Protein AF-A0A1I0BJC9-F1 (afdb_monomer)

Organism: Thalassotalea agarivorans (NCBI:txid349064)

Mean predicted aligned error: 12.92 Å

pLDDT: mean 73.59, std 17.58, range [24.19, 94.5]

Structure (mmCIF, N/CA/C/O backbone):
data_AF-A0A1I0BJC9-F1
#
_entry.id   AF-A0A1I0BJC9-F1
#
loop_
_atom_site.group_PDB
_atom_site.id
_atom_site.type_symbol
_atom_site.label_atom_id
_atom_site.label_alt_id
_atom_site.label_comp_id
_atom_site.label_asym_id
_atom_site.label_entity_id
_atom_site.label_seq_id
_atom_site.pdbx_PDB_ins_code
_atom_site.Cartn_x
_atom_site.Cartn_y
_atom_site.Cartn_z
_atom_site.occupancy
_atom_site.B_iso_or_equiv
_atom_site.auth_seq_id
_atom_site.auth_comp_id
_atom_site.auth_asym_id
_atom_site.auth_atom_id
_atom_site.pdbx_PDB_model_num
ATOM 1 N N . MET A 1 1 ? -6.881 -0.441 -19.085 1.00 36.00 1 MET A N 1
ATOM 2 C CA . MET A 1 1 ? -6.756 0.582 -18.019 1.00 36.00 1 MET A CA 1
ATOM 3 C C . MET A 1 1 ? -8.127 0.982 -17.446 1.00 36.00 1 MET A C 1
ATOM 5 O O . MET A 1 1 ? -8.438 2.153 -17.280 1.00 36.00 1 MET A O 1
ATOM 9 N N . HIS A 1 2 ? -8.980 -0.003 -17.148 1.00 30.45 2 HIS A N 1
ATOM 10 C CA . HIS A 1 2 ? -10.302 0.184 -16.548 1.00 30.45 2 HIS A CA 1
ATOM 11 C C . HIS A 1 2 ? -10.310 -0.611 -15.248 1.00 30.45 2 HIS A C 1
ATOM 13 O O . HIS A 1 2 ?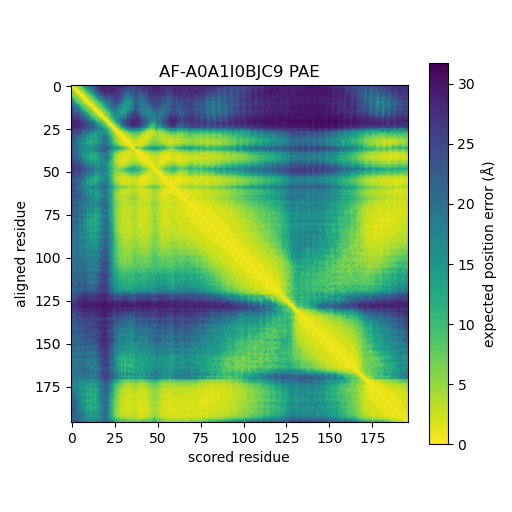 -10.479 -1.817 -15.333 1.00 30.45 2 HIS A O 1
ATOM 19 N N . LEU A 1 3 ? -10.079 0.041 -14.104 1.00 27.72 3 LEU A N 1
ATOM 20 C CA . LEU A 1 3 ? -10.492 -0.375 -12.747 1.00 27.72 3 LEU A CA 1
ATOM 21 C C . LEU A 1 3 ? -9.855 0.558 -11.701 1.00 27.72 3 LEU A C 1
ATOM 23 O O . LEU A 1 3 ? -9.163 0.141 -10.792 1.00 27.72 3 LEU A O 1
ATOM 27 N N . LEU A 1 4 ? -10.105 1.861 -11.825 1.00 25.39 4 LEU A N 1
ATOM 28 C CA . LEU A 1 4 ? -9.960 2.805 -10.710 1.00 25.39 4 LEU A CA 1
ATOM 29 C C . LEU A 1 4 ? -11.343 3.397 -10.437 1.00 25.39 4 LEU A C 1
ATOM 31 O O . LEU A 1 4 ? -11.602 4.588 -10.592 1.00 25.39 4 LEU A O 1
ATOM 35 N N . LYS A 1 5 ? -12.293 2.509 -10.121 1.00 30.64 5 LYS A N 1
ATOM 36 C CA . LYS A 1 5 ? -13.564 2.907 -9.521 1.00 30.64 5 LYS A CA 1
ATOM 37 C C . LYS A 1 5 ? -13.321 3.093 -8.029 1.00 30.64 5 LYS A C 1
ATOM 39 O O . LYS A 1 5 ? -13.309 2.134 -7.275 1.00 30.64 5 LYS A O 1
ATOM 44 N N . SER A 1 6 ? -13.158 4.355 -7.654 1.00 30.70 6 SER A N 1
ATOM 45 C CA . SER A 1 6 ? -13.821 4.954 -6.494 1.00 30.70 6 SER A CA 1
ATOM 46 C C . SER A 1 6 ? -13.870 4.115 -5.216 1.00 30.70 6 SER A C 1
ATOM 48 O O . SER A 1 6 ? -14.934 3.615 -4.870 1.00 30.70 6 SER A O 1
ATOM 50 N N . ILE A 1 7 ? -12.783 4.097 -4.446 1.00 29.20 7 ILE A N 1
ATOM 51 C CA . ILE A 1 7 ? -12.861 3.930 -2.991 1.00 29.20 7 ILE A CA 1
ATOM 52 C C . ILE A 1 7 ? -11.854 4.900 -2.361 1.00 29.20 7 ILE A C 1
ATOM 54 O O . ILE A 1 7 ? -10.692 4.585 -2.148 1.00 29.20 7 ILE A O 1
ATOM 58 N N . ALA A 1 8 ? -12.302 6.129 -2.095 1.00 24.19 8 ALA A N 1
ATOM 59 C CA . ALA A 1 8 ? -11.590 7.034 -1.200 1.00 24.19 8 ALA A CA 1
ATOM 60 C C . ALA A 1 8 ? -11.903 6.608 0.243 1.00 24.19 8 ALA A C 1
ATOM 62 O O . ALA A 1 8 ? -12.802 7.155 0.878 1.00 24.19 8 ALA A O 1
ATOM 63 N N . ILE A 1 9 ? -11.202 5.589 0.741 1.00 30.77 9 ILE A N 1
ATOM 64 C CA . ILE A 1 9 ? -11.111 5.319 2.176 1.00 30.77 9 ILE A CA 1
ATOM 65 C C . ILE A 1 9 ? -9.778 5.914 2.614 1.00 30.77 9 ILE A C 1
ATOM 67 O O . ILE A 1 9 ? -8.722 5.335 2.388 1.00 30.77 9 ILE A O 1
ATOM 71 N N . ALA A 1 10 ? -9.823 7.100 3.220 1.00 29.81 10 ALA A N 1
ATOM 72 C CA . ALA A 1 10 ? -8.695 7.625 3.977 1.00 29.81 10 ALA A CA 1
ATOM 73 C C . ALA A 1 10 ? -8.588 6.820 5.283 1.00 29.81 10 ALA A C 1
ATOM 75 O O . ALA A 1 10 ? -9.046 7.259 6.336 1.00 29.81 10 ALA A O 1
ATOM 76 N N . ALA A 1 11 ? -8.073 5.593 5.196 1.00 31.72 11 ALA A N 1
ATOM 77 C CA . ALA A 1 11 ? -7.598 4.858 6.356 1.00 31.72 11 ALA A CA 1
ATOM 78 C C . ALA A 1 11 ? -6.178 5.357 6.626 1.00 31.72 11 ALA A C 1
ATOM 80 O O . ALA A 1 11 ? -5.217 4.878 6.034 1.00 31.72 11 ALA A O 1
ATOM 81 N N . THR A 1 12 ? -6.049 6.388 7.459 1.00 34.19 12 THR A N 1
ATOM 82 C CA . THR A 1 12 ? -4.738 6.766 7.987 1.00 34.19 12 THR A CA 1
ATOM 83 C C . THR A 1 12 ? -4.294 5.638 8.915 1.00 34.19 12 THR A C 1
ATOM 85 O O . THR A 1 12 ? -4.880 5.463 9.987 1.00 34.19 12 THR A O 1
ATOM 88 N N . ALA A 1 13 ? -3.330 4.852 8.436 1.00 32.47 13 ALA A N 1
ATOM 89 C CA . ALA A 1 13 ? -2.757 3.684 9.092 1.00 32.47 13 ALA A CA 1
ATOM 90 C C . ALA A 1 13 ? -2.313 3.994 10.530 1.00 32.47 13 ALA A C 1
ATOM 92 O O . ALA A 1 13 ? -1.812 5.082 10.833 1.00 32.47 13 ALA A O 1
ATOM 93 N N . CYS A 1 14 ? -2.549 3.041 11.427 1.00 34.91 14 CYS A N 1
ATOM 94 C CA . CYS A 1 14 ? -2.317 3.161 12.860 1.00 34.91 14 CYS A CA 1
ATOM 95 C C . CYS A 1 14 ? -0.958 2.542 13.210 1.00 34.91 14 CYS A C 1
ATOM 97 O O . CYS A 1 14 ? -0.878 1.471 13.809 1.00 34.91 14 CYS A O 1
ATOM 99 N N . THR A 1 15 ? 0.136 3.226 12.875 1.00 33.38 15 THR A N 1
ATOM 100 C CA . THR A 1 15 ? 1.480 2.769 13.246 1.00 33.38 15 THR A CA 1
ATOM 101 C C . THR A 1 15 ? 1.772 3.103 14.714 1.00 33.38 15 THR A C 1
ATOM 103 O O . THR A 1 15 ? 2.434 4.089 15.022 1.00 33.38 15 THR A O 1
ATOM 106 N N . VAL A 1 16 ? 1.298 2.274 15.652 1.00 36.56 16 VAL A N 1
ATOM 107 C CA . VAL A 1 16 ? 1.689 2.383 17.071 1.00 36.56 16 VAL A CA 1
ATOM 108 C C . VAL A 1 16 ? 3.132 1.895 17.222 1.00 36.56 16 VAL A C 1
ATOM 110 O O . VAL A 1 16 ? 3.398 0.726 17.504 1.00 36.56 16 VAL A O 1
ATOM 113 N N . ALA A 1 17 ? 4.095 2.797 17.047 1.00 30.55 17 ALA A N 1
ATOM 114 C CA . ALA A 1 17 ? 5.508 2.478 17.199 1.00 30.55 17 ALA A CA 1
ATOM 115 C C . ALA A 1 17 ? 5.852 2.181 18.675 1.00 30.55 17 ALA A C 1
ATOM 117 O O . ALA A 1 17 ? 5.861 3.058 19.545 1.00 30.55 17 ALA A O 1
ATOM 118 N N . ILE A 1 18 ? 6.205 0.930 18.985 1.00 31.78 18 ILE A N 1
ATOM 119 C CA . ILE A 1 18 ? 6.839 0.569 20.261 1.00 31.78 18 ILE A CA 1
ATOM 120 C C . ILE A 1 18 ? 8.334 0.914 20.161 1.00 31.78 18 ILE A C 1
ATOM 122 O O . ILE A 1 18 ? 9.168 0.059 19.880 1.00 31.78 18 ILE A O 1
ATOM 126 N N . ALA A 1 19 ? 8.689 2.182 20.380 1.00 30.00 19 ALA A N 1
ATOM 127 C CA . ALA A 1 19 ? 10.088 2.609 20.394 1.00 30.00 19 ALA A CA 1
ATOM 128 C C . ALA A 1 19 ? 10.766 2.302 21.745 1.00 30.00 19 ALA A C 1
ATOM 130 O O . ALA A 1 19 ? 10.366 2.802 22.802 1.00 30.00 19 ALA A O 1
ATOM 131 N N . SER A 1 20 ? 11.828 1.493 21.706 1.00 35.81 20 SER A N 1
ATOM 132 C CA . SER A 1 20 ? 12.737 1.252 22.827 1.00 35.81 20 SER A CA 1
ATOM 133 C C . SER A 1 20 ? 13.805 2.349 22.945 1.00 35.81 20 SER A C 1
ATOM 135 O O . SER A 1 20 ? 14.570 2.571 22.016 1.00 35.81 20 SER A O 1
ATOM 137 N N . ALA A 1 21 ? 13.881 2.925 24.149 1.00 40.00 21 ALA A N 1
ATOM 138 C CA . ALA A 1 21 ? 15.010 3.602 24.801 1.00 40.00 21 ALA A CA 1
ATOM 139 C C . ALA A 1 21 ? 15.607 4.913 24.214 1.00 40.00 21 ALA A C 1
ATOM 141 O O . ALA A 1 21 ? 16.227 4.952 23.162 1.00 40.00 21 ALA A O 1
ATOM 142 N N . GLN A 1 22 ? 15.565 5.935 25.090 1.00 45.78 22 GLN A N 1
ATOM 143 C CA . GLN A 1 22 ? 16.527 7.042 25.271 1.00 45.78 22 GLN A CA 1
ATOM 144 C C . GLN A 1 22 ? 16.507 8.222 24.284 1.00 45.78 22 GLN A C 1
ATOM 146 O O . GLN A 1 22 ? 17.476 8.463 23.576 1.00 45.78 22 GLN A O 1
ATOM 151 N N . GLN A 1 23 ? 15.476 9.071 24.387 1.00 40.09 23 GLN A N 1
ATOM 152 C CA . GLN A 1 23 ? 15.523 10.495 24.007 1.00 40.09 23 GLN A CA 1
ATOM 153 C C . GLN A 1 23 ? 14.665 11.344 24.982 1.00 40.09 23 GLN A C 1
ATOM 155 O O . GLN A 1 23 ? 13.806 10.773 25.662 1.00 40.09 23 GLN A O 1
ATOM 160 N N . PRO A 1 24 ? 14.928 12.664 25.147 1.00 41.91 24 PRO A N 1
ATOM 161 C CA . PRO A 1 24 ? 14.233 13.527 26.119 1.00 41.91 24 PRO A CA 1
ATOM 162 C C . PRO A 1 24 ? 12.711 13.466 25.941 1.00 41.91 24 PRO A C 1
ATOM 164 O O . PRO A 1 24 ? 12.265 13.303 24.810 1.00 41.91 24 PRO A O 1
ATOM 167 N N . LEU A 1 25 ? 11.940 13.579 27.041 1.00 51.69 25 LEU A N 1
ATOM 168 C CA . LEU A 1 25 ? 10.473 13.413 27.091 1.00 51.69 25 LEU A CA 1
ATOM 169 C C . LEU A 1 25 ? 9.759 14.253 26.016 1.00 51.69 25 LEU A C 1
ATOM 171 O O . LEU A 1 25 ? 9.350 15.387 26.249 1.00 51.69 25 LEU A O 1
ATOM 175 N N . LYS A 1 26 ? 9.617 13.676 24.828 1.00 60.75 26 LYS A N 1
ATOM 176 C CA . LYS A 1 26 ? 8.865 14.215 23.708 1.00 60.75 26 LYS A CA 1
ATOM 177 C C . LYS A 1 26 ? 7.464 13.639 23.846 1.00 60.75 26 LYS A C 1
ATOM 179 O O . LYS A 1 26 ? 7.313 12.419 23.903 1.00 60.75 26 LYS A O 1
ATOM 184 N N . THR A 1 27 ? 6.458 14.498 23.973 1.00 64.25 27 THR A N 1
ATOM 185 C CA . THR A 1 27 ? 5.069 14.049 23.869 1.00 64.25 27 THR A CA 1
ATOM 186 C C . THR A 1 27 ? 4.842 13.603 22.432 1.00 64.25 27 THR A C 1
ATOM 188 O O . THR A 1 27 ? 5.045 14.395 21.512 1.00 64.25 27 THR A O 1
ATOM 191 N N . ILE A 1 28 ? 4.465 12.342 22.250 1.00 73.81 28 ILE A N 1
ATOM 192 C CA . ILE A 1 28 ? 4.036 11.800 20.960 1.00 73.81 28 ILE A CA 1
ATOM 193 C C . ILE A 1 28 ? 2.515 11.691 21.026 1.00 73.81 28 ILE A C 1
ATOM 195 O O . ILE A 1 28 ? 1.983 11.133 21.987 1.00 73.81 28 ILE A O 1
ATOM 199 N N . GLU A 1 29 ? 1.829 12.279 20.050 1.00 76.81 29 GLU A N 1
ATOM 200 C CA . GLU A 1 29 ? 0.377 12.196 19.905 1.00 76.81 29 GLU A CA 1
ATOM 201 C C . GLU A 1 29 ? 0.051 11.676 18.508 1.00 76.81 29 GLU A C 1
ATOM 203 O O . GLU A 1 29 ? 0.437 12.281 17.508 1.00 76.81 29 GLU A O 1
ATOM 208 N N . GLU A 1 30 ? -0.655 10.554 18.466 1.00 78.50 30 GLU A N 1
ATOM 209 C CA . GLU A 1 30 ? -1.150 9.909 17.257 1.00 78.50 30 GLU A CA 1
ATOM 210 C C . GLU A 1 30 ? -2.674 9.995 17.265 1.00 78.50 30 GLU A C 1
ATOM 212 O O . GLU A 1 30 ? -3.327 9.628 18.247 1.00 78.50 30 GLU A O 1
ATOM 217 N N . ASN A 1 31 ? -3.237 10.516 16.176 1.00 78.81 31 ASN A N 1
ATOM 218 C CA . ASN A 1 31 ? -4.672 10.708 16.019 1.00 78.81 31 ASN A CA 1
ATOM 219 C C . ASN A 1 31 ? -5.168 9.917 14.811 1.00 78.81 31 ASN A C 1
ATOM 221 O O . ASN A 1 31 ? -4.690 10.107 13.694 1.00 78.81 31 ASN A O 1
ATOM 225 N N . THR A 1 32 ? -6.173 9.079 15.031 1.00 76.94 32 THR A N 1
ATOM 226 C CA . THR A 1 32 ? -6.833 8.281 13.997 1.00 76.94 32 THR A CA 1
ATOM 227 C C . THR A 1 32 ? -8.305 8.652 13.965 1.00 76.94 32 THR A C 1
ATOM 229 O O . THR A 1 32 ? -8.956 8.716 15.003 1.00 76.94 32 THR A O 1
ATOM 232 N N . THR A 1 33 ? -8.852 8.918 12.782 1.00 81.31 33 THR A N 1
ATOM 233 C CA . THR A 1 33 ? -10.284 9.192 12.613 1.00 81.31 33 THR A CA 1
ATOM 234 C C . THR A 1 33 ? -10.861 8.228 11.595 1.00 81.31 33 THR A C 1
ATOM 236 O O . THR A 1 33 ? -10.423 8.192 10.451 1.00 81.31 33 THR A O 1
ATOM 239 N N . ILE A 1 34 ? -11.869 7.468 12.007 1.00 78.94 34 ILE A N 1
ATOM 240 C CA . ILE A 1 34 ? -12.603 6.531 11.165 1.00 78.94 34 ILE A CA 1
ATOM 241 C C . ILE A 1 34 ? -14.036 7.050 11.076 1.00 78.94 34 ILE A C 1
ATOM 243 O O . ILE A 1 34 ? -14.767 7.061 12.066 1.00 78.94 34 ILE A O 1
ATOM 247 N N . THR A 1 35 ? -14.440 7.501 9.889 1.00 79.62 35 THR A N 1
ATOM 248 C CA . THR A 1 35 ? -15.817 7.945 9.628 1.00 79.62 35 THR A CA 1
ATOM 249 C C . THR A 1 35 ? -16.501 6.955 8.702 1.00 79.62 35 THR A C 1
ATOM 251 O O . THR A 1 35 ? -16.037 6.721 7.587 1.00 79.62 35 THR A O 1
ATOM 254 N N . ARG A 1 36 ? -17.611 6.369 9.160 1.00 76.50 36 ARG A N 1
ATOM 255 C CA . ARG A 1 36 ? -18.386 5.371 8.416 1.00 76.50 36 ARG A CA 1
ATOM 256 C C . ARG A 1 36 ? -19.878 5.619 8.608 1.00 76.50 36 ARG A C 1
ATOM 258 O O . ARG A 1 36 ? -20.397 5.577 9.722 1.00 76.50 36 ARG A O 1
ATOM 265 N N . SER A 1 37 ? -20.594 5.789 7.497 1.00 77.69 37 SER A N 1
ATOM 266 C CA . SER A 1 37 ? -22.027 6.114 7.488 1.00 77.69 37 SER A CA 1
ATOM 267 C C . SER A 1 37 ? -22.325 7.372 8.319 1.00 77.69 37 SER A C 1
ATOM 269 O O . SER A 1 37 ? -21.933 8.462 7.917 1.00 77.69 37 SER A O 1
ATOM 271 N N . ASN A 1 38 ? -22.965 7.215 9.483 1.00 80.19 38 ASN A N 1
ATOM 272 C CA . ASN A 1 38 ? -23.310 8.300 10.406 1.00 80.19 38 ASN A CA 1
ATOM 273 C C . ASN A 1 38 ? -22.478 8.264 11.697 1.00 80.19 38 ASN A C 1
ATOM 275 O O . ASN A 1 38 ? -22.741 9.050 12.605 1.00 80.19 38 ASN A O 1
ATOM 279 N N . ASN A 1 39 ? -21.524 7.333 11.792 1.00 82.75 39 ASN A N 1
ATOM 280 C CA . ASN A 1 39 ? -20.697 7.150 12.970 1.00 82.75 39 ASN A CA 1
ATOM 281 C C . ASN A 1 39 ? -19.286 7.682 12.718 1.00 82.75 39 ASN A C 1
ATOM 283 O O . ASN A 1 39 ? -18.681 7.423 11.673 1.00 82.75 39 ASN A O 1
ATOM 287 N N . THR A 1 40 ? -18.762 8.405 13.703 1.00 86.94 40 THR A N 1
ATOM 288 C CA . THR A 1 40 ? -17.386 8.901 13.704 1.00 86.94 40 THR A CA 1
ATOM 289 C C . THR A 1 40 ? -16.693 8.407 14.959 1.00 86.94 40 THR A C 1
ATOM 291 O O . THR A 1 40 ? -17.157 8.653 16.076 1.00 86.94 40 THR A O 1
ATOM 294 N N . VAL A 1 41 ? -15.580 7.713 14.749 1.00 85.50 41 VAL A N 1
ATOM 295 C CA . VAL A 1 41 ? -14.678 7.213 15.781 1.00 85.50 41 VAL A CA 1
ATOM 296 C C . VAL A 1 41 ? -13.364 7.976 15.659 1.00 85.50 41 VAL A C 1
ATOM 298 O O . VAL A 1 41 ? -12.671 7.871 14.652 1.00 85.50 41 VAL A O 1
ATOM 301 N N . GLU A 1 42 ? -13.016 8.736 16.686 1.00 87.00 42 GLU A N 1
ATOM 302 C CA . GLU A 1 42 ? -11.716 9.381 16.857 1.00 87.00 42 GLU A CA 1
ATOM 303 C C . GLU A 1 42 ? -10.940 8.615 17.937 1.00 87.00 42 GLU A C 1
ATOM 305 O O . GLU A 1 42 ? -11.451 8.371 19.032 1.00 87.00 42 GLU A O 1
ATOM 310 N N . ILE A 1 43 ? -9.709 8.218 17.634 1.00 85.12 43 ILE A N 1
ATOM 311 C CA . ILE A 1 43 ? -8.795 7.541 18.552 1.00 85.12 43 ILE A CA 1
ATOM 312 C C . ILE A 1 43 ? -7.578 8.439 18.718 1.00 85.12 43 ILE A C 1
ATOM 314 O O . ILE A 1 43 ? -6.934 8.801 17.737 1.00 85.12 43 ILE A O 1
ATOM 318 N N . THR A 1 44 ? -7.256 8.782 19.958 1.00 84.12 44 THR A N 1
ATOM 319 C CA . THR A 1 44 ? -6.088 9.589 20.306 1.00 84.12 44 THR A CA 1
ATOM 320 C C . THR A 1 44 ? -5.194 8.785 21.234 1.00 84.12 44 THR A C 1
ATOM 322 O O . THR A 1 44 ? -5.556 8.538 22.388 1.00 84.12 44 THR A O 1
ATOM 325 N N . ALA A 1 45 ? -4.020 8.394 20.746 1.00 82.31 45 ALA A N 1
ATOM 326 C CA . ALA A 1 45 ? -2.969 7.785 21.547 1.00 82.31 45 ALA A CA 1
ATOM 327 C C . ALA A 1 45 ? -1.936 8.854 21.924 1.00 82.31 45 ALA A C 1
ATOM 329 O O . ALA A 1 45 ? -1.365 9.523 21.067 1.00 82.31 45 ALA A O 1
ATOM 330 N N . ARG A 1 46 ? -1.696 9.034 23.225 1.00 80.94 46 ARG A N 1
ATOM 331 C CA . ARG A 1 46 ? -0.684 9.954 23.756 1.00 80.94 46 ARG A CA 1
ATOM 332 C C . ARG A 1 46 ? 0.349 9.197 24.562 1.00 80.94 46 ARG A C 1
ATOM 334 O O . ARG A 1 46 ? -0.000 8.475 25.498 1.00 80.94 46 ARG A O 1
ATOM 341 N N . GLN A 1 47 ? 1.616 9.446 24.255 1.00 78.38 47 GLN A N 1
ATOM 342 C CA . GLN A 1 47 ? 2.748 8.998 25.047 1.00 78.38 47 GLN A CA 1
ATOM 343 C C . GLN A 1 47 ? 3.482 10.199 25.650 1.00 78.38 47 GLN A C 1
ATOM 345 O O . GLN A 1 47 ? 3.987 11.059 24.930 1.00 78.38 47 GLN A O 1
ATOM 350 N N . GLN A 1 48 ? 3.571 10.234 26.981 1.00 76.12 48 GLN A N 1
ATOM 351 C CA . GLN A 1 48 ? 4.342 11.213 27.749 1.00 7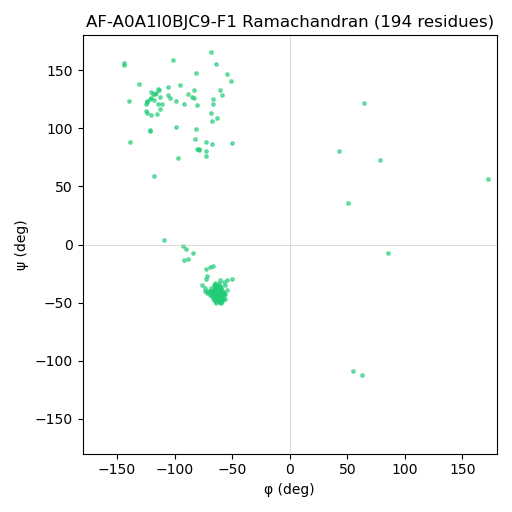6.12 48 GLN A CA 1
ATOM 352 C C . GLN A 1 48 ? 5.380 10.484 28.609 1.00 76.12 48 GLN A C 1
ATOM 354 O O . GLN A 1 48 ? 5.094 9.949 29.680 1.00 76.12 48 GLN A O 1
ATOM 359 N N . GLY A 1 49 ? 6.620 10.412 28.119 1.00 76.19 49 GLY A N 1
ATOM 360 C CA . GLY A 1 49 ? 7.670 9.628 28.769 1.00 76.19 49 GLY A CA 1
ATOM 361 C C . GLY A 1 49 ? 7.328 8.135 28.794 1.00 76.19 49 GLY A C 1
ATOM 362 O O . GLY A 1 49 ? 7.323 7.484 27.749 1.00 76.19 49 GLY A O 1
ATOM 363 N N . LYS A 1 50 ? 7.069 7.590 29.992 1.00 73.62 50 LYS A N 1
ATOM 364 C CA . LYS A 1 50 ? 6.645 6.189 30.186 1.00 73.62 50 LYS A CA 1
ATOM 365 C C . LYS A 1 50 ? 5.127 6.009 30.201 1.00 73.62 50 LYS A C 1
ATOM 367 O O . LYS A 1 50 ? 4.661 4.876 30.140 1.00 73.62 50 LYS A O 1
ATOM 372 N N . GLU A 1 51 ? 4.371 7.093 30.320 1.00 74.06 51 GLU A N 1
ATOM 373 C CA . GLU A 1 51 ? 2.920 7.032 30.417 1.00 74.06 51 GLU A CA 1
ATOM 374 C C . GLU A 1 51 ? 2.310 6.969 29.019 1.00 74.06 51 GLU A C 1
ATOM 376 O O . GLU A 1 51 ? 2.626 7.792 28.157 1.00 74.06 51 GLU A O 1
ATOM 381 N N . LYS A 1 52 ? 1.458 5.966 28.794 1.00 81.31 52 LYS A N 1
ATOM 382 C CA . LYS A 1 52 ? 0.675 5.802 27.570 1.00 81.31 52 LYS A CA 1
ATOM 383 C C . LYS A 1 52 ? -0.800 5.897 27.928 1.00 81.31 52 LYS A C 1
ATOM 385 O O . LYS A 1 52 ? -1.265 5.211 28.837 1.00 81.31 52 LYS A O 1
ATOM 390 N N . SER A 1 53 ? -1.532 6.734 27.207 1.00 84.50 53 SER A N 1
ATOM 391 C CA . SER A 1 53 ? -2.979 6.870 27.348 1.00 84.50 53 SER A CA 1
ATOM 392 C C . SER A 1 53 ? -3.632 6.801 25.976 1.00 84.50 53 SER A C 1
ATOM 394 O O . SER A 1 53 ? -3.120 7.378 25.019 1.00 84.50 53 SER A O 1
ATOM 396 N N . ILE A 1 54 ? -4.749 6.084 25.882 1.00 88.44 54 ILE A N 1
ATOM 397 C CA . ILE A 1 54 ? -5.563 6.024 24.669 1.00 88.44 54 ILE A CA 1
ATOM 398 C C . ILE A 1 54 ? -6.958 6.515 25.032 1.00 88.44 54 ILE A C 1
ATOM 400 O O . ILE A 1 54 ? -7.571 6.023 25.985 1.00 88.44 54 ILE A O 1
ATOM 404 N N . THR A 1 55 ? -7.426 7.510 24.288 1.00 90.38 55 THR A N 1
ATOM 405 C CA . THR A 1 55 ? -8.761 8.096 24.404 1.00 90.38 55 THR A CA 1
ATOM 406 C C . THR A 1 55 ? -9.535 7.807 23.130 1.00 90.38 55 THR A C 1
ATOM 408 O O . THR A 1 55 ? -9.018 8.001 22.035 1.00 90.38 55 THR A O 1
ATOM 411 N N . TYR A 1 56 ? -10.775 7.368 23.284 1.00 90.00 56 TYR A N 1
ATOM 412 C CA . TYR A 1 56 ? -11.705 7.097 22.201 1.00 90.00 56 TYR A CA 1
ATOM 413 C C . TYR A 1 56 ? -12.846 8.100 22.289 1.00 90.00 56 TYR A C 1
ATOM 415 O O . TYR A 1 56 ? -13.410 8.313 23.364 1.00 90.00 56 TYR A O 1
ATOM 423 N N . LYS A 1 57 ? -13.207 8.702 21.163 1.00 92.56 57 LYS A N 1
ATOM 424 C CA . LYS A 1 57 ? -14.387 9.546 21.029 1.00 92.56 57 LYS A CA 1
ATOM 425 C C . LYS A 1 57 ? -15.251 8.996 19.907 1.00 92.56 57 LYS A C 1
ATOM 427 O O . LYS A 1 57 ? -14.867 9.014 18.746 1.00 92.56 57 LYS A O 1
ATOM 432 N N . VAL A 1 58 ? -16.421 8.492 20.268 1.00 92.25 58 VAL A N 1
ATOM 433 C CA . VAL A 1 58 ? -17.337 7.798 19.365 1.00 92.25 58 VAL A CA 1
ATOM 434 C C . VAL A 1 58 ? -18.685 8.491 19.424 1.00 92.25 58 VAL A C 1
ATOM 436 O O . VAL A 1 58 ? -19.317 8.525 20.478 1.00 92.25 58 VAL A O 1
ATOM 439 N N . ASN A 1 59 ? -19.118 9.091 18.315 1.00 88.12 59 ASN A N 1
ATOM 440 C CA . ASN A 1 59 ? -20.403 9.802 18.227 1.00 88.12 59 ASN A CA 1
ATOM 441 C C . ASN A 1 59 ? -20.627 10.834 19.353 1.00 88.12 59 ASN A C 1
ATOM 443 O O . ASN A 1 59 ? -21.737 11.006 19.854 1.00 88.12 59 ASN A O 1
ATOM 447 N N . GLY A 1 60 ? -19.555 11.501 19.788 1.00 85.31 60 GLY A N 1
ATOM 448 C CA . GLY A 1 60 ? -19.589 12.489 20.871 1.00 85.31 60 GLY A CA 1
ATOM 449 C C . GLY A 1 60 ? -19.475 11.923 22.293 1.00 85.31 60 GLY A C 1
ATOM 450 O O . GLY A 1 60 ? -19.305 12.710 23.221 1.00 85.31 60 GLY A O 1
ATOM 451 N N . LYS A 1 61 ? -19.503 10.598 22.486 1.00 93.06 61 LYS A N 1
ATOM 452 C CA . LYS A 1 61 ? -19.133 9.960 23.759 1.00 93.06 61 LYS A CA 1
ATOM 453 C C . LYS A 1 61 ? -17.621 9.790 23.831 1.00 93.06 61 LYS A C 1
ATOM 455 O O . LYS A 1 61 ? -17.031 9.276 22.888 1.00 93.06 61 LYS A O 1
ATOM 460 N N . THR A 1 62 ? -17.012 10.165 24.952 1.00 94.50 62 THR A N 1
ATOM 461 C CA . THR A 1 62 ? -15.566 10.030 25.170 1.00 94.50 62 THR A CA 1
ATOM 462 C C . THR A 1 62 ? -15.292 9.060 26.308 1.00 94.50 62 THR A C 1
ATOM 464 O O . THR A 1 62 ? -15.855 9.216 27.390 1.00 94.50 62 THR A O 1
ATOM 467 N N . PHE A 1 63 ? -14.404 8.098 26.078 1.00 93.25 63 PHE A N 1
ATOM 468 C CA . PHE A 1 63 ? -13.937 7.157 27.091 1.00 93.25 63 PHE A CA 1
ATOM 469 C C . PHE A 1 63 ? -12.456 6.830 26.898 1.00 93.25 63 PHE A C 1
ATOM 471 O O . PHE A 1 63 ? -11.911 6.946 25.802 1.00 93.25 63 PHE A O 1
ATOM 478 N N . THR A 1 64 ? -11.778 6.434 27.967 1.00 91.88 64 THR A N 1
ATOM 479 C CA . THR A 1 64 ? -10.371 6.030 27.930 1.00 91.88 64 THR A CA 1
ATOM 480 C C . THR A 1 64 ? -10.242 4.516 27.954 1.00 91.88 64 THR A C 1
ATOM 482 O O . THR A 1 64 ? -11.138 3.805 28.409 1.00 91.88 64 THR A O 1
ATOM 485 N N . HIS A 1 65 ? -9.101 3.999 27.502 1.00 88.94 65 HIS A N 1
ATOM 486 C CA . HIS A 1 65 ? -8.840 2.558 27.536 1.00 88.94 65 HIS A CA 1
ATOM 487 C C . HIS A 1 65 ? -8.938 1.968 28.954 1.00 88.94 65 HIS A C 1
ATOM 489 O O . HIS A 1 65 ? -9.400 0.846 29.114 1.00 88.94 65 HIS A O 1
ATOM 495 N N . GLN A 1 66 ? -8.595 2.737 29.996 1.00 88.88 66 GLN A N 1
ATOM 496 C CA . GLN A 1 66 ? -8.711 2.294 31.392 1.00 88.88 66 GLN A CA 1
ATOM 497 C C . GLN A 1 66 ? -10.162 2.149 31.879 1.00 88.88 66 GLN A C 1
ATOM 499 O O . GLN A 1 66 ? -10.394 1.489 32.887 1.00 88.88 66 GLN A O 1
ATOM 504 N N . GLN A 1 67 ? -11.130 2.772 31.202 1.00 91.38 67 GLN A N 1
ATOM 505 C CA . GLN A 1 67 ? -12.556 2.659 31.535 1.00 91.38 67 GLN A CA 1
ATOM 506 C C . GLN A 1 67 ? -13.208 1.415 30.916 1.00 91.38 67 GLN A C 1
ATOM 508 O O . GLN A 1 67 ? -14.363 1.116 31.212 1.00 91.38 67 GLN A O 1
ATOM 513 N N . LEU A 1 68 ? -12.481 0.695 30.063 1.00 90.94 68 LEU A N 1
ATOM 514 C CA . LEU A 1 68 ? -12.952 -0.521 29.419 1.00 90.94 68 LEU A CA 1
ATOM 515 C C . LEU A 1 68 ? -12.818 -1.723 30.350 1.00 90.94 68 LEU A C 1
ATOM 517 O O . LEU A 1 68 ? -11.863 -1.827 31.121 1.00 90.94 68 LEU A O 1
ATOM 521 N N . THR A 1 69 ? -13.734 -2.677 30.213 1.00 94.19 69 THR A N 1
ATOM 522 C CA . THR A 1 69 ? -13.586 -3.998 30.837 1.00 94.19 69 THR A CA 1
ATOM 523 C C . THR A 1 69 ? -12.379 -4.741 30.257 1.00 94.19 69 THR A C 1
ATOM 525 O O . THR A 1 69 ? -11.999 -4.512 29.110 1.00 94.19 69 THR A O 1
ATOM 528 N N . 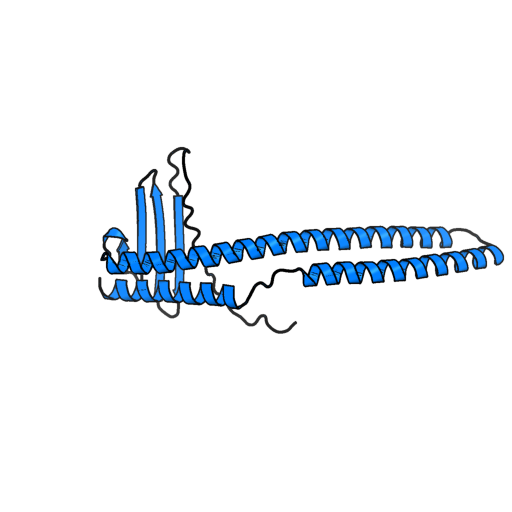GLU A 1 70 ? -11.806 -5.684 31.007 1.00 93.38 70 GLU A N 1
ATOM 529 C CA . GLU A 1 70 ? -10.673 -6.499 30.532 1.00 93.38 70 GLU A CA 1
ATOM 530 C C . GLU A 1 70 ? -10.985 -7.211 29.206 1.00 93.38 70 GLU A C 1
ATOM 532 O O . GLU A 1 70 ? -10.152 -7.247 28.304 1.00 93.38 70 GLU A O 1
ATOM 537 N N . ALA A 1 71 ? -12.216 -7.709 29.044 1.00 93.12 71 ALA A N 1
ATOM 538 C CA . ALA A 1 71 ? -12.657 -8.357 27.812 1.00 93.12 71 ALA A CA 1
ATOM 539 C C . ALA A 1 71 ? -12.687 -7.391 26.612 1.00 93.12 71 ALA A C 1
ATOM 541 O O . ALA A 1 71 ? -12.261 -7.758 25.517 1.00 93.12 71 ALA A O 1
ATOM 542 N N . GLN A 1 72 ? -13.158 -6.155 26.811 1.00 91.50 72 GLN A N 1
ATOM 543 C CA . GLN A 1 72 ? -13.154 -5.117 25.773 1.00 91.50 72 GLN A CA 1
ATOM 544 C C . GLN A 1 72 ? -11.726 -4.692 25.418 1.00 91.50 72 GLN A C 1
ATOM 546 O O . GLN A 1 72 ? -11.403 -4.577 24.238 1.00 91.50 72 GLN A O 1
ATOM 551 N N . GLN A 1 73 ? -10.857 -4.509 26.420 1.00 88.56 73 GLN A N 1
ATOM 552 C CA . GLN A 1 73 ? -9.444 -4.190 26.194 1.00 88.56 73 GLN A CA 1
ATOM 553 C C . GLN A 1 73 ? -8.768 -5.283 25.368 1.00 88.56 73 GLN A C 1
ATOM 555 O O . GLN A 1 73 ? -8.140 -4.978 24.358 1.00 88.56 73 GLN A O 1
ATOM 560 N N . GLN A 1 74 ? -8.952 -6.551 25.747 1.00 89.56 74 GLN A N 1
ATOM 561 C CA . GLN A 1 74 ? -8.368 -7.677 25.025 1.00 89.56 74 GLN A CA 1
ATOM 562 C C . GLN A 1 74 ? -8.835 -7.715 23.569 1.00 89.56 74 GLN A C 1
ATOM 564 O O . GLN A 1 74 ? -8.016 -7.833 22.663 1.00 89.56 74 GLN A O 1
ATOM 569 N N . LYS A 1 75 ? -10.139 -7.558 23.329 1.00 91.38 75 LYS A N 1
ATOM 570 C CA . LYS A 1 75 ? -10.697 -7.609 21.977 1.00 91.38 75 LYS A CA 1
ATOM 571 C C . LYS A 1 75 ? -10.182 -6.479 21.085 1.00 91.38 75 LYS A C 1
ATOM 573 O O . LYS A 1 75 ? -9.858 -6.726 19.925 1.00 91.38 75 LYS A O 1
ATOM 578 N N . LEU A 1 76 ? -10.074 -5.258 21.613 1.00 87.62 76 LEU A N 1
ATOM 579 C CA . LEU A 1 76 ? -9.483 -4.137 20.877 1.00 87.62 76 LEU A CA 1
ATOM 580 C C . LEU A 1 76 ? -7.995 -4.370 20.598 1.00 87.62 76 LEU A C 1
ATOM 582 O O . LEU A 1 76 ? -7.565 -4.172 19.463 1.00 87.62 76 LEU A O 1
ATOM 586 N N . ASN A 1 77 ? -7.237 -4.849 21.589 1.00 86.69 77 ASN A N 1
ATOM 587 C CA . ASN A 1 77 ? -5.815 -5.153 21.433 1.00 86.69 77 ASN A CA 1
ATOM 588 C C . ASN A 1 77 ? -5.583 -6.218 20.351 1.00 86.69 77 ASN A C 1
ATOM 590 O O . ASN A 1 77 ? -4.700 -6.050 19.514 1.00 86.69 77 ASN A O 1
ATOM 594 N N . ASP A 1 78 ? -6.404 -7.271 20.314 1.00 87.00 78 ASP A N 1
ATOM 595 C CA . ASP A 1 78 ? -6.309 -8.326 19.299 1.00 87.00 78 ASP A CA 1
ATOM 596 C C . ASP A 1 78 ? -6.565 -7.783 17.882 1.00 87.00 78 ASP A C 1
ATOM 598 O O . ASP A 1 78 ? -5.874 -8.159 16.933 1.00 87.00 78 ASP A O 1
ATOM 602 N N . ILE A 1 79 ? -7.557 -6.897 17.720 1.00 85.81 79 ILE A N 1
ATOM 603 C CA . ILE A 1 79 ? -7.860 -6.263 16.426 1.00 85.81 79 ILE A CA 1
ATOM 604 C C . ILE A 1 79 ? -6.712 -5.339 16.007 1.00 85.81 79 ILE A C 1
ATOM 606 O O . ILE A 1 79 ? -6.253 -5.417 14.870 1.00 85.81 79 ILE A O 1
ATOM 610 N N . GLN A 1 80 ? -6.222 -4.500 16.922 1.00 84.50 80 GLN A N 1
ATOM 611 C CA . GLN A 1 80 ? -5.126 -3.566 16.659 1.00 84.50 80 GLN A CA 1
ATOM 612 C C . GLN A 1 80 ? -3.820 -4.288 16.328 1.00 84.50 80 GLN A C 1
ATOM 614 O O . GLN A 1 80 ? -3.110 -3.878 15.414 1.00 84.50 80 GLN A O 1
ATOM 619 N N . GLN A 1 81 ? -3.517 -5.394 17.012 1.00 84.50 81 GLN A N 1
ATOM 620 C CA . GLN A 1 81 ? -2.339 -6.201 16.712 1.00 84.50 81 GLN A CA 1
ATOM 621 C C . GLN A 1 81 ? -2.404 -6.770 15.292 1.00 84.50 81 GLN A C 1
ATOM 623 O O . GLN A 1 81 ? -1.417 -6.709 14.560 1.00 84.50 81 GLN A O 1
ATOM 628 N N . LYS A 1 82 ? -3.561 -7.302 14.883 1.00 86.44 82 LYS A N 1
ATOM 629 C CA . LYS A 1 82 ? -3.751 -7.802 13.516 1.00 86.44 82 LYS A CA 1
ATOM 630 C C . LYS A 1 82 ? -3.641 -6.685 12.486 1.00 86.44 82 LYS A C 1
ATOM 632 O O . LYS A 1 82 ? -3.005 -6.889 11.459 1.00 86.44 82 LYS A O 1
ATOM 637 N N . LEU A 1 83 ? -4.211 -5.515 12.778 1.00 84.81 83 LEU A N 1
ATOM 638 C CA . LEU A 1 83 ? -4.128 -4.351 11.899 1.00 84.81 83 LEU A CA 1
ATOM 639 C C . LEU A 1 83 ? -2.667 -3.935 11.691 1.00 84.81 83 LEU A C 1
ATOM 641 O O . LEU A 1 83 ? -2.227 -3.850 10.553 1.00 84.81 83 LEU A O 1
ATOM 645 N N . HIS A 1 84 ? -1.890 -3.819 12.770 1.00 83.00 84 HIS A N 1
ATOM 646 C CA . HIS A 1 84 ? -0.462 -3.505 12.698 1.00 83.00 84 HIS A CA 1
ATOM 647 C C . HIS A 1 84 ? 0.327 -4.552 11.896 1.00 83.00 84 HIS A C 1
ATOM 649 O O . HIS A 1 84 ? 1.261 -4.219 11.173 1.00 83.00 84 HIS A O 1
ATOM 655 N N . MET A 1 85 ? -0.001 -5.840 12.028 1.00 81.62 85 MET A N 1
ATOM 656 C CA . MET A 1 85 ? 0.654 -6.888 11.237 1.00 81.62 85 MET A CA 1
ATOM 657 C C . MET A 1 85 ? 0.316 -6.782 9.744 1.00 81.62 85 MET A C 1
ATOM 659 O O . MET A 1 85 ? 1.202 -6.977 8.914 1.00 81.62 85 MET A O 1
ATOM 663 N N . ALA A 1 86 ? -0.939 -6.476 9.410 1.00 80.31 86 ALA A N 1
ATOM 664 C CA . ALA A 1 86 ? -1.382 -6.301 8.031 1.00 80.31 86 ALA A CA 1
ATOM 665 C C . ALA A 1 86 ? -0.760 -5.047 7.390 1.00 80.31 86 ALA A C 1
ATOM 667 O O . ALA A 1 86 ? -0.250 -5.129 6.276 1.00 80.31 86 ALA A O 1
ATOM 668 N N . GLU A 1 87 ? -0.718 -3.929 8.119 1.00 81.25 87 GLU A N 1
ATOM 669 C CA . GLU A 1 87 ? -0.042 -2.690 7.707 1.00 81.25 87 GLU A CA 1
ATOM 670 C C . GLU A 1 87 ? 1.461 -2.919 7.497 1.00 81.25 87 GLU A C 1
ATOM 672 O O . GLU A 1 87 ? 1.980 -2.611 6.433 1.00 81.25 87 GLU A O 1
ATOM 677 N N . ALA A 1 88 ? 2.152 -3.577 8.435 1.00 80.44 88 ALA A N 1
ATOM 678 C CA . ALA A 1 88 ? 3.578 -3.873 8.279 1.00 80.44 88 ALA A CA 1
ATOM 679 C C . ALA A 1 88 ? 3.874 -4.764 7.059 1.00 80.44 88 ALA A C 1
ATOM 681 O O . ALA A 1 88 ? 4.927 -4.643 6.439 1.00 80.44 88 ALA A O 1
ATOM 682 N N . LYS A 1 89 ? 2.959 -5.676 6.706 1.00 80.94 89 LYS A N 1
ATOM 683 C CA . LYS A 1 89 ? 3.086 -6.483 5.487 1.00 80.94 89 LYS A CA 1
ATOM 684 C C . LYS A 1 89 ? 2.912 -5.619 4.234 1.00 80.94 89 LYS A C 1
ATOM 686 O O . LYS A 1 89 ? 3.633 -5.837 3.267 1.00 80.94 89 LYS A O 1
ATOM 691 N N . LEU A 1 90 ? 1.975 -4.668 4.258 1.00 79.62 90 LEU A N 1
ATOM 692 C CA . LEU A 1 90 ? 1.764 -3.718 3.168 1.00 79.62 90 LEU A CA 1
ATOM 693 C C . LEU A 1 90 ? 2.989 -2.811 2.972 1.00 79.62 90 LEU A C 1
ATOM 695 O O . LEU A 1 90 ? 3.453 -2.690 1.845 1.00 79.62 90 LEU A O 1
ATOM 699 N N . ASP A 1 91 ? 3.562 -2.280 4.055 1.00 80.75 91 ASP A N 1
ATOM 700 C CA . ASP A 1 91 ? 4.772 -1.442 4.018 1.00 80.75 91 ASP A CA 1
ATOM 701 C C . ASP A 1 91 ? 5.960 -2.177 3.375 1.00 80.75 91 ASP A C 1
ATOM 703 O O . ASP A 1 91 ? 6.722 -1.604 2.596 1.00 80.75 91 ASP A O 1
ATOM 707 N N . VAL A 1 92 ? 6.128 -3.470 3.685 1.00 80.31 92 VAL A N 1
ATOM 708 C CA . VAL A 1 92 ? 7.168 -4.303 3.059 1.00 80.31 92 VAL A CA 1
ATOM 709 C C . VAL A 1 92 ? 6.922 -4.437 1.556 1.00 80.31 92 VAL A C 1
ATOM 711 O O . VAL A 1 92 ? 7.857 -4.254 0.780 1.00 80.31 92 VAL A O 1
ATOM 714 N N . SER A 1 93 ? 5.683 -4.713 1.140 1.00 77.75 93 SER A N 1
ATOM 715 C CA . SER A 1 93 ? 5.326 -4.820 -0.280 1.00 77.75 93 SER A CA 1
ATOM 716 C C . SER A 1 93 ? 5.503 -3.494 -1.032 1.00 77.75 93 SER A C 1
ATOM 718 O O . SER A 1 93 ? 6.004 -3.500 -2.154 1.00 77.75 93 SER A O 1
ATOM 720 N N . GLU A 1 94 ? 5.157 -2.358 -0.419 1.00 79.19 94 GLU A N 1
ATOM 721 C CA . GLU A 1 94 ? 5.384 -1.024 -0.990 1.00 79.19 94 GLU A CA 1
ATOM 722 C C . GLU A 1 94 ? 6.882 -0.751 -1.174 1.00 79.19 94 GLU A C 1
ATOM 724 O O . GLU A 1 94 ? 7.315 -0.364 -2.258 1.00 79.19 94 GLU A O 1
ATOM 729 N N . HIS A 1 95 ? 7.700 -1.058 -0.163 1.00 77.25 95 HIS A N 1
ATOM 730 C CA . HIS A 1 95 ? 9.147 -0.882 -0.256 1.00 77.25 95 HIS A CA 1
ATOM 731 C C . HIS A 1 95 ? 9.793 -1.780 -1.322 1.00 77.25 95 HIS A C 1
ATOM 733 O O . HIS A 1 95 ? 10.700 -1.356 -2.041 1.00 77.25 95 HIS A O 1
ATOM 739 N N . GLU A 1 96 ? 9.339 -3.028 -1.444 1.00 76.94 96 GLU A N 1
ATOM 740 C CA . GLU A 1 96 ? 9.782 -3.924 -2.512 1.00 76.94 96 GLU A CA 1
ATOM 741 C C . GLU A 1 96 ? 9.412 -3.368 -3.895 1.00 76.94 96 GLU A C 1
ATOM 743 O O . GLU A 1 96 ? 10.236 -3.417 -4.812 1.00 76.94 96 GLU A O 1
ATOM 748 N N . MET A 1 97 ? 8.224 -2.774 -4.037 1.00 72.94 97 MET A N 1
ATOM 749 C CA . MET A 1 97 ? 7.781 -2.137 -5.276 1.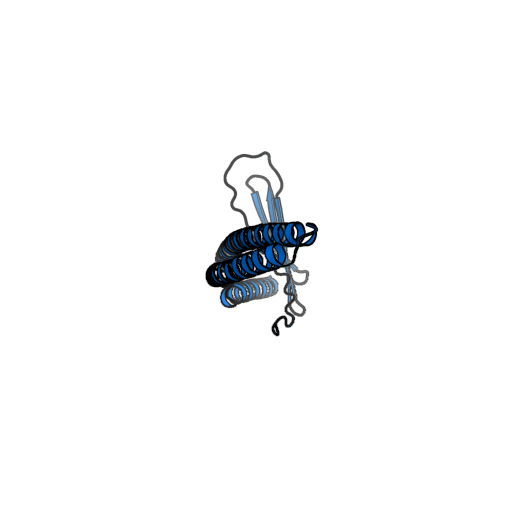00 72.94 97 MET A CA 1
ATOM 750 C C . MET A 1 97 ? 8.639 -0.916 -5.634 1.00 72.94 97 MET A C 1
ATOM 752 O O . MET A 1 97 ? 9.079 -0.809 -6.779 1.00 72.94 97 MET A O 1
ATOM 756 N N . ASP A 1 98 ? 8.963 -0.056 -4.666 1.00 77.12 98 ASP A N 1
ATOM 757 C CA . ASP A 1 98 ? 9.863 1.090 -4.864 1.00 77.12 98 ASP A CA 1
ATOM 758 C C . ASP A 1 98 ? 11.234 0.656 -5.402 1.00 77.12 98 ASP A C 1
ATOM 760 O O . ASP A 1 98 ? 11.771 1.259 -6.335 1.00 77.12 98 ASP A O 1
ATOM 764 N N . ILE A 1 99 ? 11.796 -0.432 -4.861 1.00 77.00 99 ILE A N 1
ATOM 765 C CA . ILE A 1 99 ? 13.078 -0.985 -5.322 1.00 77.00 99 ILE A CA 1
ATOM 766 C C . ILE A 1 99 ? 12.984 -1.453 -6.779 1.00 77.00 99 ILE A C 1
ATOM 768 O O . ILE A 1 99 ? 13.937 -1.290 -7.550 1.00 77.00 99 ILE A O 1
ATOM 772 N N . VAL A 1 100 ? 11.873 -2.086 -7.162 1.00 73.94 100 VAL A N 1
ATOM 773 C CA . VAL A 1 100 ? 11.660 -2.568 -8.534 1.00 73.94 100 VAL A CA 1
ATOM 774 C C . VAL A 1 100 ? 11.472 -1.390 -9.497 1.00 73.94 100 VAL A C 1
ATOM 776 O O . VAL A 1 100 ? 12.115 -1.374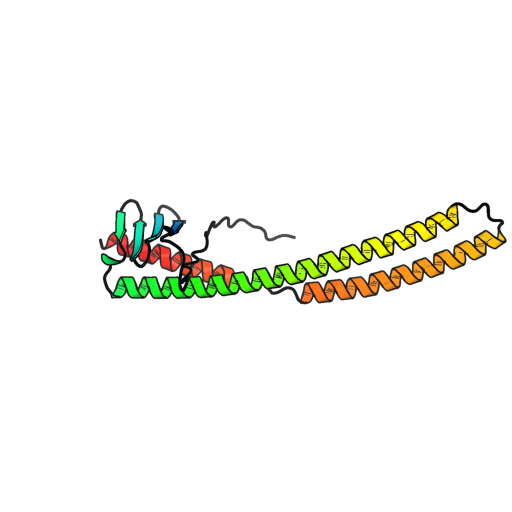 -10.548 1.00 73.94 100 VAL A O 1
ATOM 779 N N . ILE A 1 101 ? 10.697 -0.370 -9.115 1.00 75.19 101 ILE A N 1
ATOM 780 C CA . ILE A 1 101 ? 10.514 0.866 -9.893 1.00 75.19 101 ILE A CA 1
ATOM 781 C C . ILE A 1 101 ? 11.857 1.576 -10.106 1.00 75.19 101 ILE A C 1
ATOM 783 O O . ILE A 1 101 ? 12.197 1.917 -11.236 1.00 75.19 101 ILE A O 1
ATOM 787 N N . GLU A 1 102 ? 12.689 1.708 -9.069 1.00 79.38 102 GLU A N 1
ATOM 788 C CA . GLU A 1 102 ? 14.004 2.349 -9.200 1.00 79.38 102 GLU A CA 1
ATOM 789 C C . GLU A 1 102 ? 14.926 1.590 -10.177 1.00 79.38 102 GLU A C 1
ATOM 791 O O . GLU A 1 102 ? 15.720 2.189 -10.912 1.00 79.38 102 GLU A O 1
ATOM 796 N N . LYS A 1 103 ? 14.847 0.252 -10.206 1.00 76.69 103 LYS A N 1
ATOM 797 C CA . LYS A 1 103 ? 15.591 -0.562 -11.182 1.00 76.69 103 LYS A CA 1
ATOM 798 C C . LYS A 1 103 ? 15.080 -0.339 -12.602 1.00 76.69 103 LYS A C 1
ATOM 800 O O . LYS A 1 103 ? 15.907 -0.244 -13.513 1.00 76.69 103 LYS A O 1
ATOM 805 N N . LEU A 1 104 ? 13.763 -0.253 -12.781 1.00 74.75 104 LEU A N 1
ATOM 806 C CA . LEU A 1 104 ? 13.142 0.010 -14.075 1.00 74.75 104 LEU A CA 1
ATOM 807 C C . LEU A 1 104 ? 13.549 1.389 -14.609 1.00 74.75 104 LEU A C 1
ATOM 809 O O . LEU A 1 104 ? 14.054 1.480 -15.727 1.00 74.75 104 LEU A O 1
ATOM 813 N N . ASP A 1 105 ? 13.459 2.431 -13.783 1.00 78.19 105 ASP A N 1
ATOM 814 C CA . ASP A 1 105 ? 13.855 3.795 -14.150 1.00 78.19 105 ASP A CA 1
ATOM 815 C C . ASP A 1 105 ? 15.321 3.864 -14.597 1.00 78.19 105 ASP A C 1
ATOM 817 O O . ASP A 1 105 ? 15.654 4.482 -15.612 1.00 78.19 105 ASP A O 1
ATOM 821 N N . LYS A 1 106 ? 16.222 3.169 -13.888 1.00 80.62 106 LYS A N 1
ATOM 822 C CA . LYS A 1 106 ? 17.638 3.076 -14.283 1.00 80.62 106 LYS A CA 1
ATOM 823 C C . LYS A 1 106 ? 17.819 2.395 -15.637 1.00 80.62 106 LYS A C 1
ATOM 825 O O . LYS A 1 106 ? 18.712 2.789 -16.387 1.00 80.62 106 LYS A O 1
ATOM 830 N N . LYS A 1 107 ? 17.021 1.371 -15.948 1.00 76.69 107 LYS A N 1
ATOM 831 C CA . LYS A 1 107 ? 17.088 0.659 -17.232 1.00 76.69 107 LYS A CA 1
ATOM 832 C C . LYS A 1 107 ? 16.555 1.503 -18.384 1.00 76.69 107 LYS A C 1
ATOM 834 O O . LYS A 1 107 ? 17.208 1.557 -19.422 1.00 76.69 107 LYS A O 1
ATOM 839 N N . VAL A 1 108 ? 15.453 2.219 -18.177 1.00 77.12 108 VAL A N 1
ATOM 840 C CA . VAL A 1 108 ? 14.914 3.174 -19.157 1.00 77.12 108 VAL A CA 1
ATOM 841 C C . VAL A 1 108 ? 15.915 4.303 -19.424 1.00 77.12 108 VAL A C 1
ATOM 843 O O . VAL A 1 108 ? 16.211 4.603 -20.574 1.00 77.12 108 VAL A O 1
ATOM 846 N N . ALA A 1 109 ? 16.548 4.856 -18.387 1.00 79.25 109 ALA A N 1
ATOM 847 C CA . ALA A 1 109 ? 17.569 5.888 -18.574 1.00 79.25 109 ALA A CA 1
ATOM 848 C C . ALA A 1 109 ? 18.807 5.387 -19.349 1.00 79.25 109 ALA A C 1
ATOM 850 O O . ALA A 1 109 ? 19.414 6.144 -20.104 1.00 79.25 109 ALA A O 1
ATOM 851 N N . GLN A 1 110 ? 19.203 4.120 -19.169 1.00 79.81 110 GLN A N 1
ATOM 852 C CA . GLN A 1 110 ? 20.281 3.509 -19.959 1.00 79.81 110 GLN A CA 1
ATOM 853 C C . GLN A 1 110 ? 19.894 3.389 -21.436 1.00 79.81 110 GLN A C 1
ATOM 855 O O . GLN A 1 110 ? 20.700 3.740 -22.295 1.00 79.81 110 GLN A O 1
ATOM 860 N N . LEU A 1 111 ? 18.661 2.958 -21.715 1.00 76.38 111 LEU A N 1
ATOM 861 C CA . LEU A 1 111 ? 18.112 2.904 -23.070 1.00 76.38 111 LEU A CA 1
ATOM 862 C C . LEU A 1 111 ? 18.131 4.274 -23.751 1.00 76.38 111 LEU A C 1
ATOM 864 O O . LEU A 1 111 ? 18.612 4.381 -24.874 1.00 76.38 111 LEU A O 1
ATOM 868 N N . ASP A 1 112 ? 17.685 5.327 -23.065 1.00 78.38 112 ASP A N 1
ATOM 869 C CA . ASP A 1 112 ? 17.683 6.685 -23.620 1.00 78.38 112 ASP A CA 1
ATOM 870 C C . ASP A 1 112 ? 19.095 7.156 -24.009 1.00 78.38 112 ASP A C 1
ATOM 872 O O . ASP A 1 112 ? 19.286 7.811 -25.036 1.00 78.38 112 ASP A O 1
ATOM 876 N N . VAL A 1 113 ? 20.108 6.815 -23.203 1.00 83.06 113 VAL A N 1
ATOM 877 C CA . VAL A 1 113 ? 21.510 7.139 -23.509 1.00 83.06 113 VAL A CA 1
ATOM 878 C C . VAL A 1 113 ? 22.006 6.363 -24.728 1.00 83.06 113 VAL A C 1
ATOM 880 O O . VAL A 1 113 ? 22.659 6.957 -25.587 1.00 83.06 113 VAL A O 1
ATOM 883 N N . GLU A 1 114 ? 21.709 5.066 -24.814 1.00 77.12 114 GLU A N 1
ATOM 884 C CA . GLU A 1 114 ? 22.105 4.217 -25.944 1.00 77.12 114 GLU A CA 1
ATOM 885 C C . GLU A 1 114 ? 21.430 4.675 -27.249 1.00 77.12 114 GLU A C 1
ATOM 887 O O . GLU A 1 114 ? 22.112 4.849 -28.261 1.00 77.12 114 GLU A O 1
ATOM 892 N N . ILE A 1 115 ? 20.128 4.981 -27.213 1.00 75.62 115 ILE A N 1
ATOM 893 C CA . ILE A 1 115 ? 19.380 5.541 -28.350 1.00 75.62 115 ILE A CA 1
ATOM 894 C C . ILE A 1 115 ? 20.010 6.860 -28.802 1.00 75.62 115 ILE A C 1
ATOM 896 O O . ILE A 1 115 ? 20.282 7.036 -29.988 1.00 75.62 115 ILE A O 1
ATOM 900 N N . LYS A 1 116 ? 20.317 7.767 -27.869 1.00 78.06 116 LYS A N 1
ATOM 901 C CA . LYS A 1 116 ? 20.911 9.065 -28.205 1.00 78.06 116 LYS A CA 1
ATOM 902 C C . LYS A 1 116 ? 22.306 8.944 -28.827 1.00 78.06 116 LYS A C 1
ATOM 904 O O . LYS A 1 116 ? 22.607 9.651 -29.783 1.00 78.06 116 LYS A O 1
ATOM 909 N N . GLN A 1 117 ? 23.159 8.056 -28.311 1.00 76.19 117 GLN A N 1
ATOM 910 C CA . GLN A 1 117 ? 24.485 7.812 -28.897 1.00 76.19 117 GLN A CA 1
ATOM 911 C C . GLN A 1 117 ? 24.382 7.320 -30.346 1.00 76.19 117 GLN A C 1
ATOM 913 O O . GLN A 1 117 ? 25.192 7.702 -31.192 1.00 76.19 117 GLN A O 1
ATOM 918 N N . LEU A 1 118 ? 23.373 6.501 -30.636 1.00 68.44 118 LEU A N 1
ATOM 919 C CA . LEU A 1 118 ? 23.105 6.001 -31.980 1.00 68.44 118 LEU A CA 1
ATOM 920 C C . LEU A 1 118 ? 22.512 7.082 -32.894 1.00 68.44 118 LEU A C 1
ATOM 922 O O . LEU A 1 118 ? 22.918 7.188 -34.052 1.00 68.44 118 LEU A O 1
ATOM 926 N N . GLU A 1 119 ? 21.605 7.922 -32.390 1.00 72.44 119 GLU A N 1
ATOM 927 C CA . GLU A 1 119 ? 21.108 9.096 -33.120 1.00 72.44 119 GLU A CA 1
ATOM 928 C C . GLU A 1 119 ? 22.252 10.048 -33.498 1.00 72.44 119 GLU A C 1
ATOM 930 O O . GLU A 1 119 ? 22.347 10.458 -34.655 1.00 72.44 119 GLU A O 1
ATOM 935 N N . ASP A 1 120 ? 23.164 10.339 -32.566 1.00 72.50 120 ASP A N 1
ATOM 936 C CA . ASP A 1 120 ? 24.338 11.180 -32.819 1.00 72.50 120 ASP A CA 1
ATOM 937 C C . ASP A 1 120 ? 25.252 10.562 -33.900 1.00 72.50 120 ASP A C 1
ATOM 939 O O . ASP A 1 120 ? 25.691 11.261 -34.819 1.00 72.50 120 ASP A O 1
ATOM 943 N N . ALA A 1 121 ? 25.481 9.242 -33.861 1.00 67.81 121 ALA A N 1
ATOM 944 C CA . ALA A 1 121 ? 26.253 8.526 -34.882 1.00 67.81 121 ALA A CA 1
ATOM 945 C C . ALA A 1 121 ? 25.586 8.569 -36.271 1.00 67.81 121 ALA A C 1
ATOM 947 O O . ALA A 1 121 ? 26.269 8.690 -37.293 1.00 67.81 121 ALA A O 1
ATOM 948 N N . LYS A 1 122 ? 24.249 8.511 -36.323 1.00 65.44 122 LYS A N 1
ATOM 949 C CA . LYS A 1 122 ? 23.467 8.664 -37.558 1.00 65.44 122 LYS A CA 1
ATOM 950 C C . LYS A 1 122 ? 23.542 10.089 -38.116 1.00 65.44 122 LYS A C 1
ATOM 952 O O . LYS A 1 122 ? 23.605 10.261 -39.330 1.00 65.44 122 LYS A O 1
ATOM 957 N N . VAL A 1 123 ? 23.556 11.108 -37.260 1.00 61.34 123 VAL A N 1
ATOM 958 C CA . VAL A 1 123 ? 23.661 12.512 -37.686 1.00 61.34 123 VAL A CA 1
ATOM 959 C C . VAL A 1 123 ? 25.064 12.840 -38.206 1.00 61.34 123 VAL A C 1
ATOM 961 O O . VAL A 1 123 ? 25.189 13.516 -39.225 1.00 61.34 123 VAL A O 1
ATOM 964 N N . GLU A 1 124 ? 26.131 12.336 -37.578 1.00 59.03 124 GLU A N 1
ATOM 965 C CA . GLU A 1 124 ? 27.512 12.528 -38.063 1.00 59.03 124 GLU A CA 1
ATOM 966 C C . GLU A 1 124 ? 27.691 12.026 -39.509 1.00 59.03 124 GLU A C 1
ATOM 968 O O . GLU A 1 124 ? 28.393 12.636 -40.321 1.00 59.03 124 GLU A O 1
ATOM 973 N N . ILE A 1 125 ? 26.984 10.951 -39.852 1.00 58.50 125 ILE A N 1
ATOM 974 C CA . ILE A 1 125 ? 26.924 10.383 -41.195 1.00 58.50 125 ILE A CA 1
ATOM 975 C C . ILE A 1 125 ? 26.281 11.352 -42.215 1.00 58.50 125 ILE A C 1
ATOM 977 O O . ILE A 1 125 ? 26.785 11.464 -43.334 1.00 58.50 125 ILE A O 1
ATOM 981 N N . GLU A 1 126 ? 25.228 12.094 -41.852 1.00 55.94 126 GLU A N 1
ATOM 982 C CA . GLU A 1 126 ? 24.509 13.012 -42.761 1.00 55.94 126 GLU A CA 1
ATOM 983 C C . GLU A 1 126 ? 25.289 14.299 -43.111 1.00 55.94 126 GLU A C 1
ATOM 985 O O . GLU A 1 126 ? 25.019 14.917 -44.142 1.00 55.94 126 GLU A O 1
ATOM 990 N N . TYR A 1 127 ? 26.275 14.711 -42.304 1.00 54.31 127 TYR A N 1
ATOM 991 C CA . TYR A 1 127 ? 26.988 15.991 -42.483 1.00 54.31 127 TYR A CA 1
ATOM 992 C C . TYR A 1 127 ? 28.273 15.926 -43.327 1.00 54.31 127 TYR A C 1
ATOM 994 O O . TYR A 1 127 ? 28.903 16.962 -43.571 1.00 54.31 127 TYR A O 1
ATOM 1002 N N . THR A 1 128 ? 28.674 14.752 -43.816 1.00 55.66 128 THR A N 1
ATOM 1003 C CA . THR A 1 128 ? 29.832 14.636 -44.716 1.00 55.66 128 THR A CA 1
ATOM 1004 C C . THR A 1 128 ? 29.402 14.805 -46.178 1.00 55.66 128 THR A C 1
ATOM 1006 O O . THR A 1 128 ? 28.455 14.187 -46.647 1.00 55.66 128 THR A O 1
ATOM 1009 N N . SER A 1 129 ? 30.077 15.679 -46.933 1.00 55.16 129 SER A N 1
ATOM 1010 C CA . SER A 1 129 ? 29.866 15.824 -48.384 1.00 55.16 129 SER A CA 1
ATOM 1011 C C . SER A 1 129 ? 30.470 14.614 -49.104 1.00 55.16 129 SER A C 1
ATOM 1013 O O . SER A 1 129 ? 31.590 14.688 -49.606 1.00 55.16 129 SER A O 1
ATOM 1015 N N . VAL A 1 130 ? 29.742 13.503 -49.115 1.00 58.16 130 VAL A N 1
ATOM 1016 C CA . VAL A 1 130 ? 30.195 12.202 -49.619 1.00 58.16 130 VAL A CA 1
ATOM 1017 C C . VAL A 1 130 ? 29.792 11.949 -51.074 1.00 58.16 130 VAL A C 1
ATOM 1019 O O . VAL A 1 130 ? 28.668 12.221 -51.500 1.00 58.16 130 VAL A O 1
ATOM 1022 N N . GLY A 1 131 ? 30.723 11.413 -51.866 1.00 62.22 131 GLY A N 1
ATOM 1023 C CA . GLY A 1 131 ? 30.443 10.901 -53.211 1.00 62.22 131 GLY A CA 1
ATOM 1024 C C . GLY A 1 131 ? 29.578 9.631 -53.170 1.00 62.22 131 GLY A C 1
ATOM 1025 O O . GLY A 1 131 ? 29.452 8.990 -52.134 1.00 62.22 131 GLY A O 1
ATOM 1026 N N . HIS A 1 132 ? 29.002 9.202 -54.303 1.00 64.94 132 HIS A N 1
ATOM 1027 C CA . HIS A 1 132 ? 28.057 8.061 -54.346 1.00 64.94 132 HIS A CA 1
ATOM 1028 C C . HIS A 1 132 ? 28.599 6.751 -53.740 1.00 64.94 132 HIS A C 1
ATOM 1030 O O . HIS A 1 132 ? 27.835 5.974 -53.187 1.00 64.94 132 HIS A O 1
ATOM 1036 N N . LYS A 1 133 ? 29.913 6.511 -53.812 1.00 66.88 133 LYS A N 1
ATOM 1037 C CA . LYS A 1 133 ? 30.538 5.314 -53.231 1.00 66.88 133 LYS A CA 1
ATOM 1038 C C . LYS A 1 133 ? 30.625 5.380 -51.703 1.00 66.88 133 LYS A C 1
ATOM 1040 O O . LYS A 1 133 ? 30.425 4.380 -51.028 1.00 66.88 133 LYS A O 1
ATOM 1045 N N . GLU A 1 134 ? 30.899 6.564 -51.173 1.00 65.00 134 GLU A N 1
ATOM 1046 C CA . GLU A 1 134 ? 30.917 6.808 -49.733 1.00 65.00 134 GLU A CA 1
ATOM 1047 C C . GLU A 1 134 ? 29.484 6.821 -49.172 1.00 65.00 134 GLU A C 1
ATOM 1049 O O . GLU A 1 134 ? 29.274 6.384 -48.048 1.00 65.00 134 GLU A O 1
ATOM 1054 N N . LEU A 1 135 ? 28.488 7.220 -49.979 1.00 66.94 135 LEU A N 1
ATOM 1055 C CA . LEU A 1 135 ? 27.062 7.107 -49.650 1.00 66.94 135 LEU A CA 1
ATOM 1056 C C . LEU A 1 135 ? 26.606 5.643 -49.505 1.00 66.94 135 LEU A C 1
ATOM 1058 O O . LEU A 1 135 ? 25.875 5.327 -48.572 1.00 66.94 135 LEU A O 1
ATOM 1062 N N . ASP A 1 136 ? 27.059 4.741 -50.382 1.00 72.56 136 ASP A N 1
ATOM 1063 C CA . ASP A 1 136 ? 26.769 3.302 -50.261 1.00 72.56 136 ASP A CA 1
ATOM 1064 C C . ASP A 1 136 ? 27.421 2.687 -49.009 1.00 72.56 136 ASP A C 1
ATOM 1066 O O . ASP A 1 136 ? 26.798 1.887 -48.308 1.00 72.56 136 ASP A O 1
ATOM 1070 N N . GLU A 1 137 ? 28.659 3.079 -48.690 1.00 73.88 137 GLU A N 1
ATOM 1071 C CA . GLU A 1 137 ? 29.351 2.657 -47.461 1.00 73.88 137 GLU A CA 1
ATOM 1072 C C . GLU A 1 137 ? 28.651 3.197 -46.200 1.00 73.88 137 GLU A C 1
ATOM 1074 O O . GLU A 1 137 ? 28.552 2.501 -45.185 1.00 73.88 137 GLU A O 1
ATOM 1079 N N . ILE A 1 138 ? 28.116 4.416 -46.280 1.00 70.75 138 ILE A N 1
ATOM 1080 C CA . ILE A 1 138 ? 27.290 5.043 -45.249 1.00 70.75 138 ILE A CA 1
ATOM 1081 C C . ILE A 1 138 ? 25.970 4.293 -45.047 1.00 70.75 138 ILE A C 1
ATOM 1083 O O . ILE A 1 138 ? 25.639 3.985 -43.904 1.00 70.75 138 ILE A O 1
ATOM 1087 N N . HIS A 1 139 ? 25.243 3.954 -46.116 1.00 71.62 139 HIS A N 1
ATOM 1088 C CA . HIS A 1 139 ? 23.997 3.189 -46.008 1.00 71.62 139 HIS A CA 1
ATOM 1089 C C . HIS A 1 139 ? 24.237 1.812 -45.390 1.00 71.62 139 HIS A C 1
ATOM 1091 O O . HIS A 1 139 ? 23.525 1.432 -44.468 1.00 71.62 139 HIS A O 1
ATOM 1097 N N . GLN A 1 140 ? 25.286 1.097 -45.809 1.00 76.88 140 GLN A N 1
ATOM 1098 C CA . GLN A 1 140 ? 25.616 -0.204 -45.216 1.00 76.88 140 GLN A CA 1
ATOM 1099 C C . GLN A 1 140 ? 25.974 -0.105 -43.731 1.00 76.88 140 GLN A C 1
ATOM 1101 O O . GLN A 1 140 ? 25.635 -0.998 -42.951 1.00 76.88 140 GLN A O 1
ATOM 1106 N N . ARG A 1 141 ? 26.666 0.966 -43.321 1.00 75.31 141 ARG A N 1
ATOM 1107 C CA . ARG A 1 141 ? 26.910 1.230 -41.899 1.00 75.31 141 ARG A CA 1
ATOM 1108 C C . ARG A 1 141 ? 25.605 1.515 -41.168 1.00 75.31 141 ARG A C 1
ATOM 1110 O O . ARG A 1 141 ? 25.379 0.907 -40.132 1.00 75.31 141 ARG A O 1
ATOM 1117 N N . LEU A 1 142 ? 24.747 2.375 -41.711 1.00 72.81 142 LEU A N 1
ATOM 1118 C CA . LEU A 1 142 ? 23.474 2.734 -41.092 1.00 72.81 142 LEU A CA 1
ATOM 1119 C C . LEU A 1 142 ? 22.540 1.525 -40.930 1.00 72.81 142 LEU A C 1
ATOM 1121 O O . LEU A 1 142 ? 21.950 1.360 -39.865 1.00 72.81 142 LEU A O 1
ATOM 1125 N N . ASP A 1 143 ? 22.451 0.657 -41.938 1.00 77.94 143 ASP A N 1
ATOM 1126 C CA . ASP A 1 143 ? 21.666 -0.581 -41.875 1.00 77.94 143 ASP A CA 1
ATOM 1127 C C . ASP A 1 143 ? 22.175 -1.494 -40.754 1.00 77.94 143 ASP A C 1
ATOM 1129 O O . ASP A 1 143 ? 21.394 -2.025 -39.965 1.00 77.94 143 ASP A O 1
ATOM 1133 N N . LYS A 1 144 ? 23.500 -1.624 -40.631 1.00 78.94 144 LYS A N 1
ATOM 1134 C CA . LYS A 1 144 ? 24.127 -2.437 -39.587 1.00 78.94 144 LYS A CA 1
ATOM 1135 C C . LYS A 1 144 ? 23.891 -1.872 -38.184 1.00 78.94 144 LYS A C 1
ATOM 1137 O O . LYS A 1 144 ? 23.614 -2.645 -37.271 1.00 78.94 144 LYS A O 1
ATOM 1142 N N . GLU A 1 145 ? 24.011 -0.559 -38.005 1.00 75.50 145 GLU A N 1
ATOM 1143 C CA . GLU A 1 145 ? 23.720 0.108 -36.726 1.00 75.50 145 GLU A CA 1
ATOM 1144 C C . GLU A 1 145 ? 22.228 -0.021 -36.370 1.00 75.50 145 GLU A C 1
ATOM 1146 O O . GLU A 1 145 ? 21.883 -0.284 -35.221 1.00 75.50 145 GLU A O 1
ATOM 1151 N N . THR A 1 146 ? 21.334 0.065 -37.361 1.00 75.12 146 THR A N 1
ATOM 1152 C CA . THR A 1 146 ? 19.884 -0.113 -37.165 1.00 75.12 146 THR A CA 1
ATOM 1153 C C . THR A 1 146 ? 19.542 -1.544 -36.741 1.00 75.12 146 THR A C 1
ATOM 1155 O O . THR A 1 146 ? 18.776 -1.742 -35.803 1.00 75.12 146 THR A O 1
ATOM 1158 N N . GLU A 1 147 ? 20.155 -2.555 -37.363 1.00 82.31 147 GLU A N 1
ATOM 1159 C CA . GLU A 1 147 ? 19.972 -3.959 -36.968 1.00 82.31 147 GLU A CA 1
ATOM 1160 C C . GLU A 1 147 ? 20.524 -4.236 -35.556 1.00 82.31 147 GLU A C 1
ATOM 1162 O O . GLU A 1 147 ? 20.003 -5.073 -34.816 1.00 82.31 147 GLU A O 1
ATOM 1167 N N . GLN A 1 148 ? 21.596 -3.543 -35.160 1.00 77.50 148 GLN A N 1
ATOM 1168 C CA . GLN A 1 148 ? 22.113 -3.615 -33.793 1.00 77.50 148 GLN A CA 1
ATOM 1169 C C . GLN A 1 148 ? 21.157 -2.961 -32.792 1.00 77.50 148 GLN A C 1
ATOM 1171 O O . GLN A 1 148 ? 20.935 -3.539 -31.728 1.00 77.50 148 GLN A O 1
ATOM 1176 N N . LEU A 1 149 ? 20.554 -1.822 -33.143 1.00 73.19 149 LEU A N 1
ATOM 1177 C CA . LEU A 1 149 ? 19.555 -1.145 -32.316 1.00 73.19 149 LEU A CA 1
ATOM 1178 C C . LEU A 1 149 ? 18.343 -2.040 -32.054 1.00 73.19 149 LEU A C 1
ATOM 1180 O O . LEU A 1 149 ? 17.931 -2.179 -30.908 1.00 73.19 149 LEU A O 1
ATOM 1184 N N . GLU A 1 150 ? 17.801 -2.675 -33.092 1.00 78.62 150 GLU A N 1
ATOM 1185 C CA . GLU A 1 150 ? 16.631 -3.547 -32.957 1.00 78.62 150 GLU A CA 1
ATOM 1186 C C . GLU A 1 150 ? 16.904 -4.696 -31.971 1.00 78.62 150 GLU A C 1
ATOM 1188 O O . GLU A 1 150 ? 16.115 -4.938 -31.061 1.00 78.62 150 GLU A O 1
ATOM 1193 N N . LYS A 1 151 ? 18.094 -5.306 -32.040 1.00 80.81 151 LYS A N 1
ATOM 1194 C CA . LYS A 1 151 ? 18.519 -6.352 -31.091 1.00 80.81 151 LYS A CA 1
ATOM 1195 C C . LYS A 1 151 ? 18.694 -5.835 -29.665 1.00 80.81 151 LYS A C 1
ATOM 1197 O O . LYS A 1 151 ? 18.376 -6.547 -28.715 1.00 80.81 151 LYS A O 1
ATOM 1202 N N . VAL A 1 152 ? 19.240 -4.629 -29.496 1.00 77.50 152 VAL A N 1
ATOM 1203 C CA . VAL A 1 152 ? 19.385 -4.009 -28.169 1.00 77.50 152 VAL A CA 1
ATOM 1204 C C . VAL A 1 152 ? 18.010 -3.727 -27.567 1.00 77.50 152 VAL A C 1
ATOM 1206 O O . VAL A 1 152 ? 17.791 -4.064 -26.405 1.00 77.50 152 VAL A O 1
ATOM 1209 N N . ILE A 1 153 ? 17.076 -3.188 -28.357 1.00 77.12 153 ILE A N 1
ATOM 1210 C CA . ILE A 1 153 ? 15.693 -2.943 -27.933 1.00 77.12 153 ILE A CA 1
ATOM 1211 C C . ILE A 1 153 ? 15.028 -4.257 -27.510 1.00 77.12 153 ILE A C 1
ATOM 1213 O O . ILE A 1 153 ? 14.535 -4.328 -26.390 1.00 77.12 153 ILE A O 1
ATOM 1217 N N . GLU A 1 154 ? 15.095 -5.314 -28.324 1.00 82.56 154 GLU A N 1
ATOM 1218 C CA . GLU A 1 154 ? 14.501 -6.620 -27.992 1.00 82.56 154 GLU A CA 1
ATOM 1219 C C . GLU A 1 154 ? 15.024 -7.187 -26.662 1.00 82.56 154 GLU A C 1
ATOM 1221 O O . GLU A 1 154 ? 14.249 -7.624 -25.809 1.00 82.56 154 GLU A O 1
ATOM 1226 N N . VAL A 1 155 ? 16.345 -7.161 -26.443 1.00 79.62 155 VAL A N 1
ATOM 1227 C CA . VAL A 1 155 ? 16.944 -7.635 -25.181 1.00 79.62 155 VAL A CA 1
ATOM 1228 C C . VAL A 1 155 ? 16.431 -6.819 -23.997 1.00 79.62 155 VAL A C 1
ATOM 1230 O O . VAL A 1 155 ? 16.177 -7.362 -22.923 1.00 79.62 155 VAL A O 1
ATOM 1233 N N . LYS A 1 156 ? 16.271 -5.511 -24.179 1.00 73.75 156 LYS A N 1
ATOM 1234 C CA . LYS A 1 156 ? 15.858 -4.599 -23.116 1.00 73.75 156 LYS A CA 1
ATOM 1235 C C . LYS A 1 156 ? 14.369 -4.690 -22.814 1.00 73.75 156 LYS A C 1
ATOM 1237 O O . LYS A 1 156 ? 14.007 -4.609 -21.646 1.00 73.75 156 LYS A O 1
ATOM 1242 N N . GLU A 1 157 ? 13.527 -4.926 -23.813 1.00 78.50 157 GLU A N 1
ATOM 1243 C CA . GLU A 1 157 ? 12.110 -5.242 -23.617 1.00 78.50 157 GLU A CA 1
ATOM 1244 C C . GLU A 1 157 ? 11.937 -6.515 -22.780 1.00 78.50 157 GLU A C 1
ATOM 1246 O O . GLU A 1 157 ? 11.095 -6.548 -21.884 1.00 78.50 157 GLU A O 1
ATOM 1251 N N . ILE A 1 158 ? 12.784 -7.529 -22.994 1.00 81.88 158 ILE A N 1
ATOM 1252 C CA . ILE A 1 158 ? 12.806 -8.737 -22.155 1.00 81.88 158 ILE A CA 1
ATOM 1253 C C . ILE A 1 158 ? 13.243 -8.398 -20.723 1.00 81.88 158 ILE A C 1
ATOM 1255 O O . ILE A 1 158 ? 12.567 -8.801 -19.779 1.00 81.88 158 ILE A O 1
ATOM 1259 N N . GLU A 1 159 ? 14.326 -7.630 -20.541 1.00 75.12 159 GLU A N 1
ATOM 1260 C CA . GLU A 1 159 ? 14.774 -7.193 -19.206 1.00 75.12 159 GLU A CA 1
ATOM 1261 C C . GLU A 1 159 ? 13.675 -6.405 -18.465 1.00 75.12 159 GLU A C 1
ATOM 1263 O O . GLU A 1 159 ? 13.483 -6.595 -17.265 1.00 75.12 159 GLU A O 1
ATOM 1268 N N . ILE A 1 160 ? 12.942 -5.533 -19.167 1.00 76.00 160 ILE A N 1
ATOM 1269 C CA . ILE A 1 160 ? 11.813 -4.777 -18.611 1.00 76.00 160 ILE A CA 1
ATOM 1270 C C . ILE A 1 160 ? 10.681 -5.725 -18.216 1.00 76.00 160 ILE A C 1
ATOM 1272 O O . ILE A 1 160 ? 10.215 -5.654 -17.083 1.00 76.00 160 ILE A O 1
ATOM 1276 N N . ALA A 1 161 ? 10.285 -6.649 -19.093 1.00 77.00 161 ALA A N 1
ATOM 1277 C CA . ALA A 1 161 ? 9.226 -7.612 -18.805 1.00 77.00 161 ALA A CA 1
ATOM 1278 C C . ALA A 1 161 ? 9.564 -8.518 -17.606 1.00 77.00 161 ALA A C 1
ATOM 1280 O O . ALA A 1 161 ? 8.686 -8.852 -16.812 1.00 77.00 161 ALA A O 1
ATOM 1281 N N . GLU A 1 162 ? 10.833 -8.898 -17.434 1.00 79.06 162 GLU A N 1
ATOM 1282 C CA . GLU A 1 162 ? 11.299 -9.644 -16.258 1.00 79.06 162 GLU A CA 1
ATOM 1283 C C . GLU A 1 162 ? 11.210 -8.811 -14.971 1.00 79.06 162 GLU A C 1
ATOM 1285 O O . GLU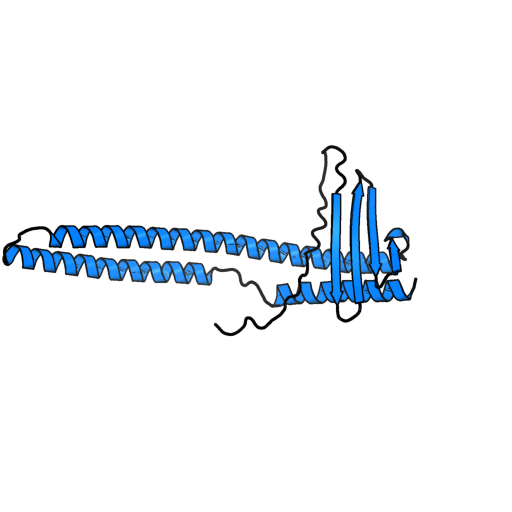 A 1 162 ? 10.808 -9.329 -13.927 1.00 79.06 162 GLU A O 1
ATOM 1290 N N . ILE A 1 163 ? 11.558 -7.521 -15.035 1.00 71.69 163 ILE A N 1
ATOM 1291 C CA . ILE A 1 163 ? 11.434 -6.589 -13.905 1.00 71.69 163 ILE A CA 1
ATOM 1292 C C . ILE A 1 163 ? 9.957 -6.379 -13.552 1.00 71.69 163 ILE A C 1
ATOM 1294 O O . ILE A 1 163 ? 9.600 -6.475 -12.379 1.00 71.69 163 ILE A O 1
ATOM 1298 N N . GLU A 1 164 ? 9.091 -6.170 -14.542 1.00 71.69 164 GLU A N 1
ATOM 1299 C CA . GLU A 1 164 ? 7.642 -6.052 -14.357 1.00 71.69 164 GLU A CA 1
ATOM 1300 C C . GLU A 1 164 ? 7.040 -7.326 -13.754 1.00 71.69 164 GLU A C 1
ATOM 1302 O O . GLU A 1 164 ? 6.253 -7.249 -12.816 1.00 71.69 164 GLU A O 1
ATOM 1307 N N . ALA A 1 165 ? 7.460 -8.506 -14.218 1.00 76.88 165 ALA A N 1
ATOM 1308 C CA . ALA A 1 165 ? 7.032 -9.786 -13.652 1.00 76.88 165 ALA A CA 1
ATOM 1309 C C . ALA A 1 165 ? 7.546 -10.022 -12.219 1.00 76.88 165 ALA A C 1
ATOM 1311 O O . ALA A 1 165 ? 7.024 -10.886 -11.515 1.00 76.88 165 ALA A O 1
ATOM 1312 N N . SER A 1 166 ? 8.575 -9.283 -11.792 1.00 70.62 166 SER A N 1
ATOM 1313 C CA . SER A 1 166 ? 9.110 -9.316 -10.427 1.00 70.62 166 SER A CA 1
ATOM 1314 C C . SER A 1 166 ? 8.450 -8.311 -9.480 1.00 70.62 166 SER A C 1
ATOM 1316 O O . SER A 1 166 ? 8.787 -8.309 -8.294 1.00 70.62 166 SER A O 1
ATOM 1318 N N . LEU A 1 167 ? 7.535 -7.464 -9.978 1.00 67.81 167 LEU A N 1
ATOM 1319 C CA . LEU A 1 167 ? 6.769 -6.558 -9.128 1.00 67.81 167 LEU A CA 1
ATOM 1320 C C . LEU A 1 167 ? 5.984 -7.385 -8.100 1.00 67.81 167 LEU A C 1
ATOM 1322 O O . LEU A 1 167 ? 5.289 -8.331 -8.483 1.00 67.81 167 LEU A O 1
ATOM 1326 N N . PRO A 1 168 ? 6.089 -7.062 -6.800 1.00 64.62 168 PRO A N 1
ATOM 1327 C CA . PRO A 1 168 ? 5.258 -7.708 -5.801 1.00 64.62 168 PRO A CA 1
ATOM 1328 C C . PRO A 1 168 ? 3.789 -7.418 -6.118 1.00 64.62 168 PRO A C 1
ATOM 1330 O O . PRO A 1 168 ? 3.414 -6.272 -6.376 1.00 64.62 168 PRO A O 1
ATOM 1333 N N . ASP A 1 169 ? 2.951 -8.455 -6.086 1.00 65.19 169 ASP A N 1
ATOM 1334 C CA . ASP A 1 169 ? 1.504 -8.266 -6.116 1.00 65.19 169 ASP A CA 1
ATOM 1335 C C . ASP A 1 169 ? 1.113 -7.496 -4.850 1.00 65.19 169 ASP A C 1
ATOM 1337 O O . ASP A 1 169 ? 1.149 -8.033 -3.738 1.00 65.19 169 ASP A O 1
ATOM 1341 N N . LEU A 1 170 ? 0.732 -6.229 -5.020 1.00 63.69 170 LEU A N 1
ATOM 1342 C CA . LEU A 1 170 ? -0.092 -5.529 -4.045 1.00 63.69 170 LEU A CA 1
ATOM 1343 C C . LEU A 1 170 ? -1.460 -6.203 -4.064 1.00 63.69 170 LEU A C 1
ATOM 1345 O O . LEU A 1 170 ? -2.353 -5.844 -4.834 1.00 63.69 170 LEU A O 1
ATO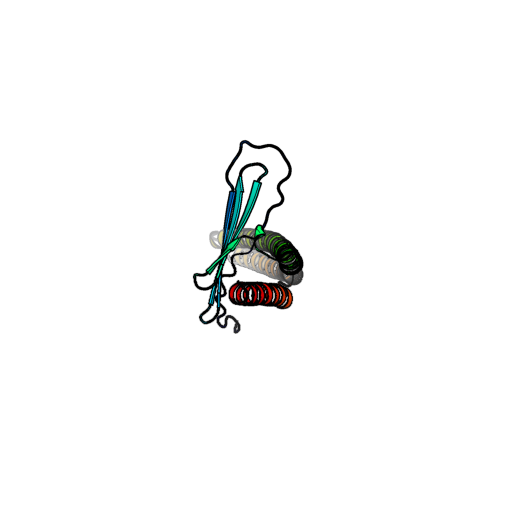M 1349 N N . ASP A 1 171 ? -1.571 -7.255 -3.265 1.00 68.19 171 ASP A N 1
ATOM 1350 C CA . ASP A 1 171 ? -2.720 -8.137 -3.282 1.00 68.19 171 ASP A CA 1
ATOM 1351 C C . ASP A 1 171 ? -3.948 -7.361 -2.795 1.00 68.19 171 ASP A C 1
ATOM 1353 O O . ASP A 1 171 ? -3.963 -6.807 -1.690 1.00 68.19 171 ASP A O 1
ATOM 1357 N N . GLU A 1 172 ? -5.010 -7.348 -3.603 1.00 73.81 172 GLU A N 1
ATOM 1358 C CA . GLU A 1 172 ? -6.328 -6.834 -3.214 1.00 73.81 172 GLU A CA 1
ATOM 1359 C C . GLU A 1 172 ? -6.765 -7.441 -1.867 1.00 73.81 172 GLU A C 1
ATOM 1361 O O . GLU A 1 172 ? -7.395 -6.768 -1.052 1.00 73.81 172 GLU A O 1
ATOM 1366 N N . GLN A 1 173 ? -6.323 -8.669 -1.556 1.00 75.88 173 GLN A N 1
ATOM 1367 C CA . GLN A 1 173 ? -6.556 -9.312 -0.264 1.00 75.88 173 GLN A CA 1
ATOM 1368 C C . GLN A 1 173 ? -5.884 -8.603 0.921 1.00 75.88 173 GLN A C 1
ATOM 1370 O O . GLN A 1 173 ? -6.467 -8.598 2.006 1.00 75.88 173 GLN A O 1
ATOM 1375 N N . GLN A 1 174 ? -4.696 -8.003 0.760 1.00 78.25 174 GLN A N 1
ATOM 1376 C CA . GLN A 1 174 ? -4.033 -7.242 1.833 1.00 78.25 174 GLN A CA 1
ATOM 1377 C C . GLN A 1 174 ? -4.839 -5.983 2.174 1.00 78.25 174 GLN A C 1
ATOM 1379 O O . GLN A 1 174 ? -5.089 -5.697 3.348 1.00 78.25 174 GLN A O 1
ATOM 1384 N N . PHE A 1 175 ? -5.314 -5.268 1.153 1.00 80.44 175 PHE A N 1
ATOM 1385 C CA . PHE A 1 175 ? -6.184 -4.105 1.339 1.00 80.44 175 PHE A CA 1
ATOM 1386 C C . PHE A 1 175 ? -7.548 -4.492 1.921 1.00 80.44 175 PHE A C 1
ATOM 1388 O O . PHE A 1 175 ? -8.062 -3.811 2.816 1.00 80.44 175 PHE A O 1
ATOM 1395 N N . ASP A 1 176 ? -8.118 -5.609 1.475 1.00 85.12 176 ASP A N 1
ATOM 1396 C CA . ASP A 1 176 ? -9.351 -6.171 2.023 1.00 85.12 176 ASP A CA 1
ATOM 1397 C C . ASP A 1 176 ? -9.202 -6.569 3.495 1.00 85.12 176 ASP A C 1
ATOM 1399 O O . ASP A 1 176 ? -10.129 -6.378 4.286 1.00 85.12 176 ASP A O 1
ATOM 1403 N N . GLU A 1 177 ? -8.062 -7.142 3.881 1.00 87.38 177 GLU A N 1
ATOM 1404 C CA . GLU A 1 177 ? -7.777 -7.524 5.263 1.00 87.38 177 GLU A CA 1
ATOM 1405 C C . GLU A 1 177 ? -7.715 -6.291 6.168 1.00 87.38 177 GLU A C 1
ATOM 1407 O O . GLU A 1 177 ? -8.431 -6.237 7.174 1.00 87.38 177 GLU A O 1
ATOM 1412 N N . ILE A 1 178 ? -6.948 -5.268 5.776 1.00 86.19 178 ILE A N 1
ATOM 1413 C CA . ILE A 1 178 ? -6.881 -3.984 6.491 1.00 86.19 178 ILE A CA 1
ATOM 1414 C C . ILE A 1 178 ? -8.279 -3.361 6.595 1.00 86.19 178 ILE A C 1
ATOM 1416 O O . ILE A 1 178 ? -8.688 -2.908 7.670 1.00 86.19 178 ILE A O 1
ATOM 1420 N N . THR A 1 179 ? -9.057 -3.395 5.510 1.00 86.81 179 THR A N 1
ATOM 1421 C CA . THR A 1 179 ? -10.431 -2.875 5.479 1.00 86.81 179 THR A CA 1
ATOM 1422 C C . THR A 1 179 ? -11.332 -3.607 6.474 1.00 86.81 179 THR A C 1
ATOM 1424 O O . THR A 1 179 ? -11.993 -2.961 7.291 1.00 86.81 179 THR A O 1
ATOM 1427 N N . LYS A 1 180 ? -11.322 -4.946 6.478 1.00 89.50 180 LYS A N 1
ATOM 1428 C CA . LYS A 1 180 ? -12.118 -5.769 7.407 1.00 89.50 180 LYS A CA 1
ATOM 1429 C C . LYS A 1 180 ? -11.714 -5.545 8.864 1.00 89.50 180 LYS A C 1
ATOM 1431 O O . LYS A 1 180 ? -12.577 -5.471 9.737 1.00 89.50 180 LYS A O 1
ATOM 1436 N N . LEU A 1 181 ? -10.418 -5.412 9.144 1.00 89.12 181 LEU A N 1
ATOM 1437 C CA . LEU A 1 181 ? -9.915 -5.146 10.495 1.00 89.12 181 LEU A CA 1
ATOM 1438 C C . LEU A 1 181 ? -10.296 -3.741 10.978 1.00 89.12 181 LEU A C 1
ATOM 1440 O O . LEU A 1 181 ? -10.724 -3.579 12.122 1.00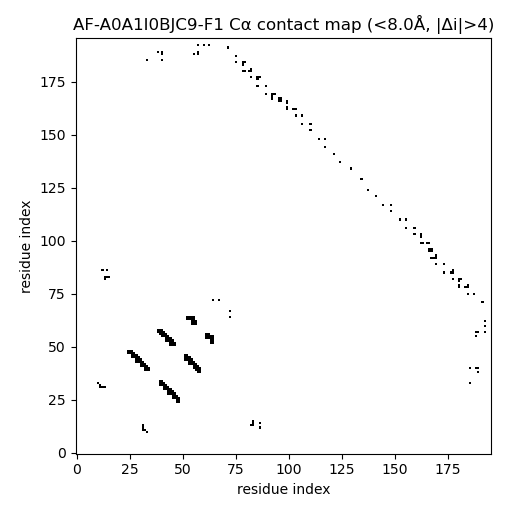 89.12 181 LEU A O 1
ATOM 1444 N N . THR A 1 182 ? -10.235 -2.744 10.095 1.00 87.94 182 THR A N 1
ATOM 1445 C CA . THR A 1 182 ? -10.682 -1.372 10.383 1.00 87.94 182 THR A CA 1
ATOM 1446 C C . THR A 1 182 ? -12.187 -1.325 10.662 1.00 87.94 182 THR A C 1
ATOM 1448 O O . THR A 1 182 ? -12.639 -0.636 11.578 1.00 87.94 182 THR A O 1
ATOM 1451 N N . GLU A 1 183 ? -12.982 -2.093 9.915 1.00 89.94 183 GLU A N 1
ATOM 1452 C CA . GLU A 1 183 ? -14.423 -2.240 10.149 1.00 89.94 183 GLU A CA 1
ATOM 1453 C C . GLU A 1 183 ? -14.737 -2.915 11.481 1.00 89.94 183 GLU A C 1
ATOM 1455 O O . GLU A 1 183 ? -15.643 -2.474 12.197 1.00 89.94 183 GLU A O 1
ATOM 1460 N N . ALA A 1 184 ? -13.984 -3.958 11.832 1.00 90.06 184 ALA A N 1
ATOM 1461 C CA . ALA A 1 184 ? -14.118 -4.635 13.112 1.00 90.06 184 ALA A CA 1
ATOM 1462 C C . ALA A 1 184 ? -13.786 -3.688 14.274 1.00 90.06 184 ALA A C 1
ATOM 1464 O O . ALA A 1 184 ? -14.552 -3.619 15.234 1.00 90.06 184 ALA A O 1
ATOM 1465 N N . LEU A 1 185 ? -12.703 -2.907 14.158 1.00 90.69 185 LEU A N 1
ATOM 1466 C CA . LEU A 1 185 ? -12.310 -1.912 15.158 1.00 90.69 185 LEU A CA 1
ATOM 1467 C C . LEU A 1 185 ? -13.397 -0.849 15.344 1.00 90.69 185 LEU A C 1
ATOM 1469 O O . LEU A 1 185 ? -13.810 -0.566 16.468 1.00 90.69 185 LEU A O 1
ATOM 1473 N N . HIS A 1 186 ? -13.887 -0.284 14.239 1.00 89.44 186 HIS A N 1
ATOM 1474 C CA . HIS A 1 186 ? -14.948 0.717 14.265 1.00 89.44 186 HIS A CA 1
ATOM 1475 C C . HIS A 1 186 ? -16.224 0.169 14.917 1.00 89.44 186 HIS A C 1
ATOM 1477 O O . HIS A 1 186 ? -16.797 0.809 15.797 1.00 89.44 186 HIS A O 1
ATOM 1483 N N . SER A 1 187 ? -16.668 -1.020 14.501 1.00 92.62 187 SER A N 1
ATOM 1484 C CA . SER A 1 187 ? -17.891 -1.643 15.020 1.00 92.62 187 SER A CA 1
ATOM 1485 C C . SER A 1 187 ? -17.783 -1.949 16.512 1.00 92.62 187 SER A C 1
ATOM 1487 O O . SER A 1 187 ? -18.736 -1.716 17.253 1.00 92.62 187 SER A O 1
ATOM 1489 N N . GLU A 1 188 ? -16.615 -2.408 16.967 1.00 93.25 188 GLU A N 1
ATOM 1490 C CA . GLU A 1 188 ? -16.376 -2.679 18.382 1.00 93.25 188 GLU A CA 1
ATOM 1491 C C . GLU A 1 188 ? -16.408 -1.401 19.221 1.00 93.25 188 GLU A C 1
ATOM 1493 O O . GLU A 1 188 ? -17.054 -1.363 20.263 1.00 93.25 188 GLU A O 1
ATOM 1498 N N . LEU A 1 189 ? -15.764 -0.328 18.756 1.00 92.19 189 LEU A N 1
ATOM 1499 C CA . LEU A 1 189 ? -15.749 0.948 19.472 1.00 92.19 189 LEU A CA 1
ATOM 1500 C C . LEU A 1 189 ? -17.139 1.591 19.553 1.00 92.19 189 LEU A C 1
ATOM 1502 O O . LEU A 1 189 ? -17.475 2.175 20.582 1.00 92.19 189 LEU A O 1
ATOM 1506 N N . VAL A 1 190 ? -17.967 1.439 18.515 1.00 92.81 190 VAL A N 1
ATOM 1507 C CA . VAL A 1 190 ? -19.383 1.839 18.555 1.00 92.81 190 VAL A CA 1
ATOM 1508 C C . VAL A 1 190 ? -20.158 1.016 19.582 1.00 92.81 190 VAL A C 1
ATOM 1510 O O . VAL A 1 190 ? -20.834 1.600 20.426 1.00 92.81 190 VAL A O 1
ATOM 1513 N N . ALA A 1 191 ? -20.012 -0.311 19.581 1.00 93.88 191 ALA A N 1
ATOM 1514 C CA . ALA A 1 191 ? -20.691 -1.176 20.546 1.00 93.88 191 ALA A CA 1
ATOM 1515 C C . ALA A 1 191 ? -20.280 -0.862 21.996 1.00 93.88 191 ALA A C 1
ATOM 1517 O O . ALA A 1 191 ? -21.126 -0.762 22.882 1.00 93.88 191 ALA A O 1
ATOM 1518 N N . ILE A 1 192 ? -18.987 -0.633 22.245 1.00 93.12 192 ILE A N 1
ATOM 1519 C CA . ILE A 1 192 ? -18.479 -0.209 23.555 1.00 93.12 192 ILE A CA 1
ATOM 1520 C C . ILE A 1 192 ? -19.118 1.117 23.973 1.00 93.12 192 ILE A C 1
ATOM 1522 O O . ILE A 1 192 ? -19.613 1.228 25.095 1.00 93.12 192 ILE A O 1
ATOM 1526 N N . ALA A 1 193 ? -19.157 2.099 23.070 1.00 92.75 193 ALA A N 1
ATOM 1527 C CA . ALA A 1 193 ? -19.760 3.397 23.341 1.00 92.75 193 ALA A CA 1
ATOM 1528 C C . ALA A 1 193 ? -21.254 3.292 23.683 1.00 92.75 193 ALA A C 1
ATOM 1530 O O . ALA A 1 193 ? -21.755 4.108 24.447 1.00 92.75 193 ALA A O 1
ATOM 1531 N N . GLU A 1 194 ? -21.984 2.313 23.149 1.00 92.38 194 GLU A N 1
ATOM 1532 C CA . GLU A 1 194 ? -23.390 2.066 23.497 1.00 92.38 194 GLU A CA 1
ATOM 1533 C C . GLU A 1 194 ? -23.564 1.467 24.901 1.00 92.38 194 GLU A C 1
ATOM 1535 O O . GLU A 1 194 ? -24.592 1.701 25.537 1.00 92.38 194 GLU A O 1
ATOM 1540 N N . THR A 1 195 ? -22.560 0.741 25.401 1.00 90.69 195 THR A N 1
ATOM 1541 C CA . THR A 1 195 ? -22.576 0.104 26.732 1.00 90.69 195 THR A CA 1
ATOM 1542 C C . THR A 1 195 ? -22.073 0.989 27.877 1.00 90.69 195 THR A C 1
ATOM 1544 O O . THR A 1 195 ? -22.263 0.626 29.039 1.00 90.69 195 THR A O 1
ATOM 1547 N N . LEU A 1 196 ? -21.445 2.126 27.555 1.00 85.94 196 LEU A N 1
ATOM 1548 C CA . LEU A 1 196 ? -20.974 3.154 28.494 1.00 85.94 196 LEU A CA 1
ATOM 1549 C C . LEU A 1 196 ? -21.979 4.310 28.615 1.00 85.94 196 LEU A C 1
ATOM 1551 O O . LEU A 1 196 ? -22.203 4.752 29.761 1.00 85.94 196 LEU A O 1
#

Nearest PDB structures (foldseek):
  5c22-assembly4_D  TM=5.400E-01  e=1.613E-01  Escherichia coli
  5c21-assembly1_B  TM=5.451E-01  e=2.020E-01  Escherichia coli
  5c21-assembly1_A  TM=5.451E-01  e=3.546E-01  Escherichia coli
  4mh6-assembly1_A  TM=4.821E-01  e=6.582E-01  Vibrio parahaemolyticus RIMD 2210633
  5c22-assembly3_C  TM=3.705E-01  e=2.677E-01  Escherichia coli

Secondary structure (DSSP, 8-state):
--------------------S-S--PPEEEEEEEEETTEEEEEEEEEETTEEEEEEEETTEEEEGGGS-HHHHHHHHHHHHHHHHHHHHHHHHHHHHHHHHHHHHHHHHHHHHHHHHHHHHHHHHHTS---HHHHHHHHHHHHHHHHHHHHHHHHHHHHHHHHHHTS----HHHHHHHHHHHHHHHHHHHHHHHH-

Radius of gyration: 29.37 Å; Cα contacts (8 Å, |Δi|>4): 143; chains: 1; bounding box: 54×26×86 Å

Foldseek 3Di:
DPDPPDDPDPFPQDPPDPDDDDDPFDKDWDWGWGDDDPKIWIWIWIDGPPDIWIWIAIPNDIDTLVVDDPVLNVQLVVLSVQLNVLVVVLVVLVVQQVVLVVVLVVLVVVLVVLVVVLVVVLVVLVPDPDDPVSVVVSVVVNVVSVVVNVVVVVVSVVVNVVSVVSRDPPDPVSVVSSVVSSVSNSVSSNVRSVVD

Solvent-accessible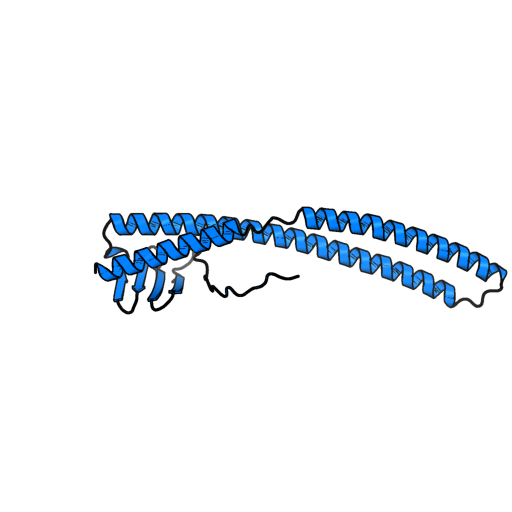 surface area (backbone atoms only — not comparable to full-atom values): 11480 Å² total; per-residue (Å²): 144,86,84,85,78,83,77,91,72,78,72,70,77,74,81,79,76,87,79,81,83,91,74,80,79,58,74,47,76,47,80,39,64,50,76,55,97,93,44,41,39,37,38,39,41,38,33,55,69,89,48,74,49,46,38,38,34,37,76,86,48,75,50,42,60,87,78,47,54,72,68,56,48,51,54,51,49,56,43,50,53,50,39,44,52,47,51,54,54,48,54,51,48,52,52,51,33,53,56,47,49,54,52,48,54,54,50,52,54,50,48,55,52,55,53,48,56,51,51,52,56,55,50,62,62,72,74,56,96,63,54,76,69,53,47,52,55,48,49,56,48,50,52,53,52,49,56,49,48,54,53,51,50,55,56,46,54,50,54,48,51,55,50,60,72,62,48,63,80,84,46,68,64,58,58,48,48,45,50,52,38,52,50,51,50,53,53,50,50,49,53,50,56,73,76,107

Sequence (196 aa):
MHLLKSIAIAATACTVAIASAQQPLKTIEENTTITRSNNTVEITARQQGKEKSITYKVNGKTFTHQQLTEAQQQKLNDIQQKLHMAEAKLDVSEHEMDIVIEKLDKKVAQLDVEIKQLEDAKVEIEYTSVGHKELDEIHQRLDKETEQLEKVIEVKEIEIAEIEASLPDLDEQQFDEITKLTEALHSELVAIAETL